Protein 4QP0 (pdb70)

Nearest PDB structures (foldseek):
  4qp0-assembly1_A  TM=1.003E+00  e=2.681E-80  Rhizomucor miehei
  8gf3-assembly1_A  TM=9.382E-01  e=2.856E-40  Bacillus licheniformis
  6tn6-assembly1_A  TM=9.020E-01  e=2.368E-36  Thermotoga petrophila RKU-1
  3pzq-assembly1_A  TM=8.990E-01  e=1.074E-34  Thermotoga petrophila RKU-1
  1qnq-assembly1_A  TM=8.994E-01  e=2.665E-34  Trichoderma reesei

Sequence (357 aa):
SFVQTSGPQFTLDGKPFYFEGTNAYYLMTSDQSNVKQVFSDMKSLGLPVVRTWLFNLGSDSVWFQQWDSSSNKMVINDNSDTGLGRIDYIIQQAASQDIKLIFTLNNNWEDYGGMDYYVKNFGGTYHDDFYTNTEMIDSFKEYISHVLNRENSLTGVKYKDDPTIFGWEIANEPRCVGSGDFPASSNCSTTVTTAWIKEISEYIKSIDSNHLVAVGDEGFFNRKGESDYEYNGGSGMDFDAILALSSIDFGTFHLYPEAWSKGTDSSWSVQWIKDHAAAQADADKPVIMEEYGLSTDALRVAQYPVWQGTVEDEDLAADAFWQIAVPCSTMDGFGICASDNDIATTVTNHADAMAKK

Secondary structure (DSSP, 8-state):
---EEETTEEEETTEE--EEEEE-GGGGGS-HHHHHHHHHHHHHHT--EEEEE---BSSSSS-SEEEETTTTEEEE---TTTSTHHHHHHHHHHHHTT-EEEEE--BSSSTTSHHHH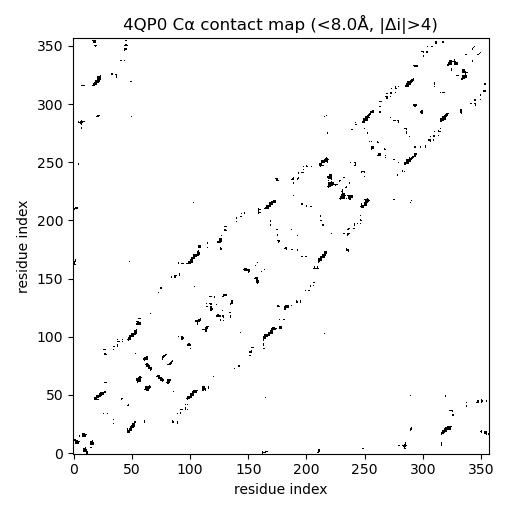HHHHHT--SGGGGGT-HHHHHHHHHHHHHHHH-B-TTT--BGGG-TTEEEEES-BS--SS-SSSS---TT--HHHHHHHHHHHHHHHHHH-SSSEEE-------B-TT-SSTTTBTTTS--HHHHHT-TT--SEEEEE-TTTTT--SSSSHHHHHHHHHHHHHHHTTS-EEEEEE--SSHHHHHHHHHHHHHHHHHTT-SEEEES-B-SSS--TTTT-B-TT-TTHIIIIIHHHHHHHH-

Organism: Rhizomucor miehei (NCBI:txid4839)

CATH classification: 3.20.20.80

Structure (mmCIF, N/CA/C/O backbone):
data_4QP0
#
_entry.id   4QP0
#
_cell.length_a   86.380
_cell.length_b   89.719
_cell.length_c   111.293
_cell.angle_alpha   90.00
_cell.angle_beta   90.00
_cell.angle_gamma   90.00
#
_symmetry.space_group_name_H-M   'I 2 2 2'
#
loop_
_entity.id
_entity.type
_entity.pdbx_description
1 polymer Endo-beta-mannanase
2 non-polymer 'SULFATE ION'
3 water water
#
loop_
_atom_site.group_PDB
_atom_site.id
_atom_site.type_symbol
_atom_site.label_atom_id
_atom_site.label_alt_id
_atom_site.label_comp_id
_atom_site.label_asym_id
_atom_site.label_entity_id
_atom_site.label_seq_id
_atom_site.pdbx_PDB_ins_code
_atom_site.Cartn_x
_atom_site.Cartn_y
_atom_site.Cartn_z
_atom_site.occupancy
_atom_site.B_iso_or_equiv
_atom_site.auth_seq_id
_atom_site.auth_comp_id
_atom_site.auth_asym_id
_atom_site.auth_atom_id
_atom_site.pdbx_PDB_model_num
ATOM 1 N N . SER A 1 3 ? 31.178 31.058 38.965 1.00 51.03 3 SER A N 1
ATOM 2 C CA . SER A 1 3 ? 31.998 30.936 37.723 1.00 50.63 3 SER A CA 1
ATOM 3 C C . SER A 1 3 ? 31.517 29.737 36.895 1.00 48.09 3 SER A C 1
ATOM 4 O O . SER A 1 3 ? 30.556 29.066 37.281 1.00 46.42 3 SER A O 1
ATOM 7 N N . PHE A 1 4 ? 32.166 29.493 35.755 1.00 45.70 4 PHE A N 1
ATOM 8 C CA . PHE A 1 4 ? 31.924 28.290 34.949 1.00 43.88 4 PHE A CA 1
ATOM 9 C C . PHE A 1 4 ? 32.771 27.141 35.486 1.00 41.72 4 PHE A C 1
ATOM 10 O O . PHE A 1 4 ? 33.954 27.332 35.781 1.00 40.92 4 PHE A O 1
ATOM 18 N N . VAL A 1 5 ? 32.172 25.954 35.597 1.00 38.67 5 VAL A N 1
ATOM 19 C CA . VAL A 1 5 ? 32.912 24.727 35.923 1.00 35.86 5 VAL A CA 1
ATOM 20 C C . VAL A 1 5 ? 34.021 24.476 34.907 1.00 35.60 5 VAL A C 1
ATOM 21 O O . VAL A 1 5 ? 33.803 24.554 33.700 1.00 34.96 5 VAL A O 1
ATOM 25 N N . GLN A 1 6 ? 35.213 24.184 35.407 1.00 35.88 6 GLN A N 1
ATOM 26 C CA . GLN A 1 6 ? 36.365 23.955 34.549 1.00 36.46 6 GLN A CA 1
ATOM 27 C C . GLN A 1 6 ? 37.078 22.654 34.901 1.00 35.26 6 GLN A C 1
ATOM 28 O O . GLN A 1 6 ? 36.644 21.916 35.777 1.00 36.28 6 GLN A O 1
ATOM 34 N N . THR A 1 7 ? 38.162 22.366 34.193 1.00 35.26 7 THR A N 1
ATOM 35 C CA . THR A 1 7 ? 38.975 21.198 34.480 1.00 35.42 7 THR A CA 1
ATOM 36 C C . THR A 1 7 ? 40.429 21.610 34.605 1.00 36.18 7 THR A C 1
ATOM 37 O O . THR A 1 7 ? 40.932 22.421 33.818 1.00 34.71 7 THR A O 1
ATOM 41 N N . SER A 1 8 ? 41.089 21.051 35.612 1.00 37.46 8 SER A N 1
ATOM 42 C CA . SER A 1 8 ? 42.526 21.200 35.788 1.00 38.38 8 SER A CA 1
ATOM 43 C C . SER A 1 8 ? 43.086 19.806 36.023 1.00 38.13 8 SER A C 1
ATOM 44 O O . SER A 1 8 ? 42.989 19.261 37.127 1.00 38.80 8 SER A O 1
ATOM 47 N N . GLY A 1 9 ? 43.643 19.221 34.968 1.00 39.53 9 GLY A N 1
ATOM 48 C CA . GLY A 1 9 ? 44.106 17.837 35.006 1.00 39.97 9 GLY A CA 1
ATOM 49 C C . GLY A 1 9 ? 42.989 16.875 35.380 1.00 38.47 9 GLY A C 1
ATOM 50 O O . GLY A 1 9 ? 41.922 16.917 34.783 1.00 37.72 9 GLY A O 1
ATOM 51 N N . PRO A 1 10 ? 43.221 16.023 36.396 1.00 38.53 10 PRO A N 1
ATOM 52 C CA . PRO A 1 10 ? 42.235 15.025 36.826 1.00 38.36 10 PRO A CA 1
ATOM 53 C C . PRO A 1 10 ? 41.037 15.585 37.612 1.00 36.90 10 PRO A C 1
ATOM 54 O O . PRO A 1 10 ? 40.083 14.850 37.859 1.00 34.57 10 PRO A O 1
ATOM 58 N N . GLN A 1 11 ? 41.078 16.861 37.992 1.00 36.40 11 GLN A N 1
ATOM 59 C CA . GLN A 1 11 ? 40.019 17.434 38.830 1.00 36.63 11 GLN A CA 1
ATOM 60 C C . GLN A 1 11 ? 39.090 18.385 38.081 1.00 36.38 11 GLN A C 1
ATOM 61 O O . GLN A 1 11 ? 39.489 19.038 37.110 1.00 37.00 11 GLN A O 1
ATOM 67 N N . PHE A 1 12 ? 37.847 18.451 38.549 1.00 34.66 12 PHE A N 1
ATOM 68 C CA . PHE A 1 12 ? 36.962 19.542 38.195 1.00 34.15 12 PHE A CA 1
ATOM 69 C C . PHE A 1 12 ? 37.367 20.726 39.046 1.00 35.96 12 PHE A C 1
ATOM 70 O O . PHE A 1 12 ? 37.877 20.552 40.152 1.00 34.29 12 PHE A O 1
ATOM 78 N N . THR A 1 13 ? 37.136 21.930 38.534 1.00 38.21 13 THR A N 1
ATOM 79 C CA . THR A 1 13 ? 37.505 23.128 39.267 1.00 39.60 13 THR A CA 1
ATOM 80 C C . THR A 1 13 ? 36.428 24.205 39.159 1.00 42.23 13 THR A C 1
ATOM 81 O O . THR A 1 13 ? 35.896 24.472 38.077 1.00 42.91 13 THR A O 1
ATOM 85 N N . LEU A 1 14 ? 36.082 24.779 40.306 1.00 44.60 14 LEU A N 1
ATOM 86 C CA . LEU A 1 14 ? 35.128 25.877 40.374 1.00 48.03 14 LEU A CA 1
ATOM 87 C C . LEU A 1 14 ? 35.777 27.054 41.086 1.00 51.34 14 LEU A C 1
ATOM 88 O O . LEU A 1 14 ? 36.086 26.977 42.283 1.00 53.35 14 LEU A O 1
ATOM 93 N N . ASP A 1 15 ? 35.970 28.139 40.336 1.00 55.12 15 ASP A N 1
ATOM 94 C CA . ASP A 1 15 ? 36.783 29.280 40.761 1.00 56.33 15 ASP A CA 1
ATOM 95 C C . ASP A 1 15 ? 38.242 28.835 40.828 1.00 56.08 15 ASP A C 1
ATOM 96 O O . ASP A 1 15 ? 38.776 28.316 39.843 1.00 55.32 15 ASP A O 1
ATOM 101 N N . GLY A 1 16 ? 38.880 29.020 41.980 1.00 55.04 16 GLY A N 1
ATOM 102 C CA . GLY A 1 16 ? 40.284 28.650 42.137 1.00 53.85 16 GLY A CA 1
ATOM 103 C C . GLY A 1 16 ? 40.474 27.228 42.622 1.00 51.15 16 GLY A C 1
ATOM 104 O O . GLY A 1 16 ? 41.550 26.644 42.461 1.00 49.29 16 GLY A O 1
ATOM 105 N N . LYS A 1 17 ? 39.415 26.667 43.197 1.00 50.44 17 LYS A N 1
ATOM 106 C CA . LYS A 1 17 ? 39.519 25.430 43.971 1.00 50.47 17 LYS A CA 1
ATOM 107 C C . LYS A 1 17 ? 39.105 24.169 43.198 1.00 48.30 17 LYS A C 1
ATOM 108 O O . LYS A 1 17 ? 38.281 24.240 42.280 1.00 42.15 17 LYS A O 1
ATOM 114 N N . PRO A 1 18 ? 39.691 23.011 43.566 1.00 47.69 18 PRO A N 1
ATOM 115 C CA . PRO A 1 18 ? 39.224 21.727 43.036 1.00 46.06 18 PRO A CA 1
ATOM 116 C C . PRO A 1 18 ? 37.812 21.401 43.534 1.00 44.19 18 PRO A C 1
ATOM 117 O O . PRO A 1 18 ? 37.442 21.776 44.652 1.00 44.08 18 PRO A O 1
ATOM 121 N N . PHE A 1 19 ? 37.041 20.711 42.699 1.00 40.54 19 PHE A N 1
ATOM 122 C CA . PHE A 1 19 ? 35.623 20.479 42.947 1.00 38.58 19 PHE A CA 1
ATOM 123 C C . PHE A 1 19 ? 35.292 18.979 42.897 1.00 37.68 19 PHE A C 1
ATOM 124 O O . PHE A 1 19 ? 35.105 18.400 41.822 1.00 38.61 19 PHE A O 1
ATOM 132 N N . TYR A 1 20 ? 35.258 18.357 44.076 1.00 36.55 20 TYR A N 1
ATOM 133 C CA . TYR A 1 20 ? 34.797 16.974 44.236 1.00 34.63 20 TYR A CA 1
ATOM 134 C C . TYR A 1 20 ? 33.360 17.024 44.731 1.00 33.65 20 TYR A C 1
ATOM 135 O O . TYR A 1 20 ? 33.045 17.799 45.631 1.00 32.62 20 TYR A O 1
ATOM 144 N N . PHE A 1 21 ? 32.490 16.203 44.143 1.00 31.59 21 PHE A N 1
ATOM 145 C CA . PHE A 1 21 ? 31.099 16.181 44.554 1.00 30.21 21 PHE A CA 1
ATOM 146 C C . PHE A 1 21 ? 30.434 14.822 44.401 1.00 30.81 21 PHE A C 1
ATOM 147 O O . PHE A 1 21 ? 30.870 13.991 43.605 1.00 30.99 21 PHE A O 1
ATOM 155 N N . GLU A 1 22 ? 29.391 14.598 45.194 1.00 30.52 22 GLU A N 1
ATOM 156 C CA . GLU A 1 22 ? 28.381 13.611 44.855 1.00 31.35 22 GLU A CA 1
ATOM 157 C C . GLU A 1 22 ? 27.211 14.389 44.266 1.00 31.99 22 GLU A C 1
ATOM 158 O O . GLU A 1 22 ? 26.736 15.347 44.868 1.00 32.59 22 GLU A O 1
ATOM 164 N N . GLY A 1 23 ? 26.774 14.004 43.074 1.00 31.23 23 GLY A N 1
ATOM 165 C CA . GLY A 1 23 ? 25.614 14.623 42.457 1.00 30.03 23 GLY A CA 1
ATOM 166 C C . GLY A 1 23 ? 24.478 13.629 42.423 1.00 29.33 23 GLY A C 1
ATOM 167 O O . GLY A 1 23 ? 24.564 12.582 43.049 1.00 28.71 23 GLY A O 1
ATOM 168 N N . THR A 1 24 ? 23.415 13.948 41.690 1.00 28.49 24 THR A N 1
ATOM 169 C CA . THR A 1 24 ? 22.309 13.010 41.525 1.00 27.95 24 THR A CA 1
ATOM 170 C C . THR A 1 24 ? 21.680 13.103 40.134 1.00 27.87 24 THR A C 1
ATOM 171 O O . THR A 1 24 ? 22.045 13.967 39.343 1.00 26.88 24 THR A O 1
ATOM 175 N N . ASN A 1 25 ? 20.766 12.179 39.839 1.00 28.25 25 ASN A N 1
ATOM 176 C CA . ASN A 1 25 ? 19.978 12.219 38.613 1.00 28.80 25 ASN A CA 1
ATOM 177 C C . ASN A 1 25 ? 18.520 12.527 38.910 1.00 29.33 25 ASN A C 1
ATOM 178 O O . ASN A 1 25 ? 17.999 12.159 39.975 1.00 29.56 25 ASN A O 1
ATOM 183 N N . ALA A 1 26 ? 17.887 13.227 37.968 1.00 28.56 26 ALA A N 1
ATOM 184 C CA . ALA A 1 26 ? 16.450 13.488 37.964 1.00 29.34 26 ALA A CA 1
ATOM 185 C C . ALA A 1 26 ? 16.038 13.806 36.532 1.00 30.27 26 ALA A C 1
ATOM 186 O O . ALA A 1 26 ? 15.667 14.941 36.212 1.00 30.67 26 ALA A O 1
ATOM 188 N N . TYR A 1 27 ? 16.117 12.789 35.676 1.00 30.48 27 TYR A N 1
ATOM 189 C CA . TYR A 1 27 ? 15.757 12.897 34.265 1.00 32.96 27 TYR A CA 1
ATOM 190 C C . TYR A 1 27 ? 14.384 13.546 34.067 1.00 34.01 27 TYR A C 1
ATOM 191 O O . TYR A 1 27 ? 14.131 14.197 33.043 1.00 33.23 27 TYR A O 1
ATOM 200 N N . TYR A 1 28 ? 13.518 13.365 35.066 1.00 33.85 28 TYR A N 1
ATOM 201 C CA . TYR A 1 28 ? 12.099 13.713 34.996 1.00 34.78 28 TYR A CA 1
ATOM 202 C C . TYR A 1 28 ? 11.806 15.176 35.326 1.00 36.11 28 TYR A C 1
ATOM 203 O O . TYR A 1 28 ? 10.635 15.558 35.477 1.00 38.21 28 TYR A O 1
ATOM 212 N N . LEU A 1 29 ? 12.850 15.996 35.454 1.00 35.54 29 LEU A N 1
ATOM 213 C CA . LEU A 1 29 ? 12.649 17.413 35.754 1.00 35.32 29 LEU A CA 1
ATOM 214 C C . LEU A 1 29 ? 11.835 18.111 34.663 1.00 37.47 29 LEU A C 1
ATOM 215 O O . LEU A 1 29 ? 10.962 18.933 34.959 1.00 37.45 29 LEU A O 1
ATOM 220 N N . MET A 1 30 ? 12.112 17.745 33.410 1.00 38.06 30 MET A N 1
ATOM 221 C CA . MET A 1 30 ? 11.409 18.284 32.248 1.00 39.17 30 MET A CA 1
ATOM 222 C C . MET A 1 30 ? 9.881 18.063 32.224 1.00 40.11 30 MET A C 1
ATOM 223 O O . MET A 1 30 ? 9.178 18.706 31.451 1.00 39.16 30 MET A O 1
ATOM 228 N N . THR A 1 31 ? 9.368 17.159 33.058 1.00 41.83 31 THR A N 1
ATOM 229 C CA . THR A 1 31 ? 7.927 16.873 33.074 1.00 41.00 31 THR A CA 1
ATOM 230 C C . THR A 1 31 ? 7.274 17.214 34.401 1.00 40.35 31 THR A C 1
ATOM 231 O O . THR A 1 31 ? 6.058 17.095 34.548 1.00 41.99 31 THR A O 1
ATOM 235 N N . SER A 1 32 ? 8.086 17.633 35.363 1.00 40.53 32 SER A N 1
ATOM 236 C CA . SER A 1 32 ? 7.609 17.893 36.710 1.00 40.14 32 SER A CA 1
ATOM 237 C C . SER A 1 32 ? 6.895 19.230 36.809 1.00 40.59 32 SER A C 1
ATOM 238 O O . SER A 1 32 ? 7.270 20.193 36.135 1.00 39.34 32 SER A O 1
ATOM 241 N N . ASP A 1 33 ? 5.873 19.292 37.663 1.00 40.86 33 ASP A N 1
ATOM 242 C CA . ASP A 1 33 ? 5.244 20.568 37.979 1.00 40.05 33 ASP A CA 1
ATOM 243 C C . ASP A 1 33 ? 6.211 21.410 38.800 1.00 39.21 33 ASP A C 1
ATOM 244 O O . ASP A 1 33 ? 7.193 20.893 39.330 1.00 37.68 33 ASP A O 1
ATOM 249 N N . GLN A 1 34 ? 5.928 22.705 38.890 1.00 39.27 34 GLN A N 1
ATOM 250 C CA . GLN A 1 34 ? 6.877 23.668 39.423 1.00 37.56 34 GLN A CA 1
ATOM 251 C C . GLN A 1 34 ? 7.202 23.445 40.898 1.00 38.12 34 GLN A C 1
ATOM 252 O O . GLN A 1 34 ? 8.358 23.557 41.303 1.00 37.28 34 GLN A O 1
ATOM 258 N N . SER A 1 35 ? 6.192 23.084 41.682 1.00 40.33 35 SER A N 1
ATOM 259 C CA . SER A 1 35 ? 6.387 22.768 43.098 1.00 41.69 35 SER A CA 1
ATOM 260 C C . SER A 1 35 ? 7.418 21.644 43.268 1.00 42.04 35 SER A C 1
ATOM 261 O O . SER A 1 35 ? 8.260 21.687 44.175 1.00 41.29 35 SER A O 1
ATOM 264 N N . ASN A 1 36 ? 7.356 20.660 42.371 1.00 40.81 36 ASN A N 1
ATOM 265 C CA . ASN A 1 36 ? 8.254 19.509 42.416 1.00 41.26 36 ASN A CA 1
ATOM 266 C C . ASN A 1 36 ? 9.653 19.784 41.876 1.00 41.55 36 ASN A C 1
ATOM 267 O O . ASN A 1 36 ? 10.623 19.174 42.331 1.00 44.27 36 ASN A O 1
ATOM 272 N N . VAL A 1 37 ? 9.756 20.706 40.922 1.00 41.01 37 VAL A N 1
ATOM 273 C CA . VAL A 1 37 ? 11.054 21.157 40.421 1.00 40.13 37 VAL A CA 1
ATOM 274 C C . VAL A 1 37 ? 11.795 21.859 41.548 1.00 40.08 37 VAL A C 1
ATOM 275 O O . VAL A 1 37 ? 12.984 21.623 41.748 1.00 40.62 37 VAL A O 1
ATOM 279 N N . LYS A 1 38 ? 11.073 22.701 42.284 1.00 40.96 38 LYS A N 1
ATOM 280 C CA . LYS A 1 38 ? 11.601 23.386 43.467 1.00 43.30 38 LYS A CA 1
ATOM 281 C C . LYS A 1 38 ? 11.993 22.406 44.569 1.00 43.97 38 LYS A C 1
ATOM 282 O O . LYS A 1 38 ? 13.021 22.579 45.226 1.00 45.26 38 LYS A O 1
ATOM 288 N N . GLN A 1 39 ? 11.163 21.382 44.757 1.00 45.32 39 GLN A N 1
ATOM 289 C CA . GLN A 1 39 ? 11.384 20.348 45.769 1.00 43.80 39 GLN A CA 1
ATOM 290 C C . GLN A 1 39 ? 12.700 19.603 45.539 1.00 42.34 39 GLN A C 1
ATOM 291 O O . GLN A 1 39 ? 13.484 19.424 46.473 1.00 41.24 39 GLN A O 1
ATOM 297 N N . VAL A 1 40 ? 12.937 19.185 44.293 1.00 40.22 40 VAL A N 1
ATOM 298 C CA . VAL A 1 40 ? 14.180 18.519 43.913 1.00 38.94 40 VAL A CA 1
ATOM 299 C C . VAL A 1 40 ? 15.379 19.312 44.431 1.00 38.36 40 VAL A C 1
ATOM 300 O O . VAL A 1 40 ? 16.232 18.766 45.138 1.00 38.06 40 VAL A O 1
ATOM 304 N N . PHE A 1 41 ? 15.412 20.607 44.121 1.00 37.31 41 PHE A N 1
ATOM 305 C CA . PHE A 1 41 ? 16.557 21.445 44.467 1.00 34.95 41 PHE A CA 1
ATOM 306 C C . PHE A 1 41 ? 16.738 21.701 45.960 1.00 34.78 41 PHE A C 1
ATOM 307 O O . PHE A 1 41 ? 17.869 21.778 46.425 1.00 35.31 41 PHE A O 1
ATOM 315 N N . SER A 1 42 ? 15.651 21.829 46.714 1.00 35.57 42 SER A N 1
ATOM 316 C CA . SER A 1 42 ? 15.788 22.033 48.166 1.00 36.36 42 SER A CA 1
ATOM 317 C C . SER A 1 42 ? 16.164 20.739 48.898 1.00 36.65 42 SER A C 1
ATOM 318 O O . SER A 1 42 ? 16.901 20.775 49.885 1.00 37.85 42 SER A O 1
ATOM 321 N N . ASP A 1 43 ? 15.676 19.599 48.400 1.00 36.43 43 ASP A N 1
ATOM 322 C CA . ASP A 1 43 ? 16.087 18.290 48.917 1.00 36.75 43 ASP A CA 1
ATOM 323 C C . ASP A 1 43 ? 17.577 18.070 48.657 1.00 37.74 43 ASP A C 1
ATOM 324 O O . ASP A 1 43 ? 18.327 17.694 49.564 1.00 39.84 43 ASP A O 1
ATOM 329 N N . MET A 1 44 ? 17.994 18.322 47.416 1.00 36.08 44 MET A N 1
ATOM 330 C CA . MET A 1 44 ? 19.395 18.250 47.020 1.00 35.18 44 MET A CA 1
ATOM 331 C C . MET A 1 44 ? 20.260 19.101 47.925 1.00 34.66 44 MET A C 1
ATOM 332 O O . MET A 1 44 ? 21.270 18.627 48.436 1.00 35.80 44 MET A O 1
ATOM 337 N N . LYS A 1 45 ? 19.855 20.354 48.117 1.00 35.65 45 LYS A N 1
ATOM 338 C CA . LYS A 1 45 ? 20.591 21.293 48.963 1.00 37.12 45 LYS A CA 1
ATOM 339 C C . LYS A 1 45 ? 20.849 20.738 50.362 1.00 37.32 45 LYS A C 1
ATOM 340 O O . LYS A 1 45 ? 22.000 20.664 50.794 1.00 40.87 45 LYS A O 1
ATOM 346 N N . SER A 1 46 ? 19.791 20.327 51.057 1.00 37.15 46 SER A N 1
ATOM 347 C CA . SER A 1 46 ? 19.926 19.884 52.455 1.00 36.77 46 SER A CA 1
ATOM 348 C C . SER A 1 46 ? 20.637 18.540 52.556 1.00 37.06 46 SER A C 1
ATOM 349 O O . SER A 1 46 ? 21.169 18.199 53.615 1.00 37.15 46 SER A O 1
ATOM 352 N N . LEU A 1 47 ? 20.645 17.793 51.447 1.00 36.49 47 LEU A N 1
ATOM 353 C CA . LEU A 1 47 ? 21.382 16.533 51.342 1.00 35.36 47 LEU A CA 1
ATOM 354 C C . LEU A 1 47 ? 22.842 16.743 50.958 1.00 35.66 47 LEU A C 1
ATOM 355 O O . LEU A 1 47 ? 23.630 15.791 50.965 1.00 36.74 47 LEU A O 1
ATOM 360 N N . GLY A 1 48 ? 23.196 17.988 50.637 1.00 34.57 48 GLY A N 1
ATOM 361 C CA . GLY A 1 48 ? 24.579 18.359 50.329 1.00 33.34 48 GLY A CA 1
ATOM 362 C C . GLY A 1 48 ? 25.017 18.011 48.919 1.00 31.03 48 GLY A C 1
ATOM 363 O O . GLY A 1 48 ? 26.191 17.747 48.669 1.00 31.53 48 GLY A O 1
ATOM 364 N N . LEU A 1 49 ? 24.071 18.006 47.992 1.00 30.37 49 LEU A N 1
ATOM 365 C CA . LEU A 1 49 ? 24.375 17.699 46.593 1.00 29.05 49 LEU A CA 1
ATOM 366 C C . LEU A 1 49 ? 24.397 19.001 45.806 1.00 28.61 49 LEU A C 1
ATOM 367 O O . LEU A 1 49 ? 23.395 19.716 45.788 1.00 30.09 49 LEU A O 1
ATOM 372 N N . PRO A 1 50 ? 25.539 19.327 45.171 1.00 27.43 50 PRO A N 1
ATOM 373 C CA . PRO A 1 50 ? 25.642 20.581 44.422 1.00 27.00 50 PRO A CA 1
ATOM 374 C C . PRO A 1 50 ? 25.381 20.467 42.911 1.00 26.87 50 PRO A C 1
ATOM 375 O O . PRO A 1 50 ? 25.316 21.494 42.228 1.00 26.43 50 PRO A O 1
ATOM 379 N N . VAL A 1 51 ? 25.241 19.247 42.397 1.00 26.62 51 VAL A N 1
ATOM 380 C CA . VAL A 1 51 ? 25.050 19.044 40.953 1.00 27.36 51 VAL A CA 1
ATOM 381 C C . VAL A 1 51 ? 23.951 18.028 40.672 1.00 27.91 51 VAL A C 1
ATOM 382 O O . VAL A 1 51 ? 23.841 17.015 41.369 1.00 27.23 51 VAL A O 1
ATOM 386 N N . VAL A 1 52 ? 23.154 18.286 39.634 1.00 27.63 52 VAL A N 1
ATOM 387 C CA . VAL A 1 52 ? 22.192 17.298 39.156 1.00 27.01 52 VAL A CA 1
ATOM 388 C C . VAL A 1 52 ? 22.272 17.085 37.620 1.00 28.31 52 VAL A C 1
ATOM 389 O O . VAL A 1 52 ? 22.401 18.037 36.838 1.00 26.37 52 VAL A O 1
ATOM 393 N N . ARG A 1 53 ? 22.234 15.817 37.219 1.00 28.25 53 ARG A N 1
ATOM 394 C CA . ARG A 1 53 ? 22.214 15.428 35.827 1.00 29.15 53 ARG A CA 1
ATOM 395 C C . ARG A 1 53 ? 20.771 15.151 35.442 1.00 30.34 53 ARG A C 1
ATOM 396 O O . ARG A 1 53 ? 20.032 14.535 36.209 1.00 30.58 53 ARG A O 1
ATOM 404 N N . THR A 1 54 ? 20.369 15.618 34.264 1.00 29.82 54 THR A N 1
ATOM 405 C CA . THR A 1 54 ? 18.974 15.512 33.830 1.00 30.05 54 THR A CA 1
ATOM 406 C C . THR A 1 54 ? 18.817 15.637 32.312 1.00 29.20 54 THR A C 1
ATOM 407 O O . THR A 1 54 ? 19.723 16.094 31.621 1.00 28.99 54 THR A O 1
ATOM 411 N N . TRP A 1 55 ? 17.646 15.234 31.826 1.00 29.19 55 TRP A N 1
ATOM 412 C CA . TRP A 1 55 ? 17.299 15.177 30.403 1.00 28.40 55 TRP A CA 1
ATOM 413 C C . TRP A 1 55 ? 17.018 16.532 29.807 1.00 29.07 55 TRP A C 1
ATOM 414 O O . TRP A 1 55 ? 16.234 17.303 30.373 1.00 29.76 55 TRP A O 1
ATOM 425 N N . LEU A 1 56 ? 17.641 16.828 28.661 1.00 28.29 56 LEU A N 1
ATOM 426 C CA . LEU A 1 56 ? 17.297 18.014 27.855 1.00 28.09 56 LEU A CA 1
ATOM 427 C C . LEU A 1 56 ? 16.991 17.601 26.414 1.00 29.20 56 LEU A C 1
ATOM 428 O O . LEU A 1 56 ? 17.431 18.237 25.452 1.00 29.40 56 LEU A O 1
ATOM 433 N N . PHE A 1 57 ? 16.244 16.512 26.296 1.00 29.61 57 PHE A N 1
ATOM 434 C CA . PHE A 1 57 ? 15.734 15.997 25.037 1.00 30.72 57 PHE A CA 1
ATOM 435 C C . PHE A 1 57 ? 14.341 15.468 25.354 1.00 31.69 57 PHE A C 1
ATOM 436 O O . PHE A 1 57 ? 14.075 15.064 26.495 1.00 33.30 57 PHE A O 1
ATOM 444 N N . ASN A 1 58 ? 13.448 15.499 24.371 1.00 31.20 58 ASN A N 1
ATOM 445 C CA . ASN A 1 58 ? 12.091 14.984 24.554 1.00 32.05 58 ASN A CA 1
ATOM 446 C C . ASN A 1 58 ? 11.368 15.011 23.219 1.00 31.74 58 ASN A C 1
ATOM 447 O O . ASN A 1 58 ? 10.734 16.000 22.866 1.00 31.57 58 ASN A O 1
ATOM 452 N N . LEU A 1 59 ? 11.478 13.912 22.484 1.00 33.22 59 LEU A N 1
ATOM 453 C CA . LEU A 1 59 ? 10.958 13.827 21.123 1.00 32.99 59 LEU A CA 1
ATOM 454 C C . LEU A 1 59 ? 9.663 13.014 21.078 1.00 33.92 59 LEU A C 1
ATOM 455 O O . LEU A 1 59 ? 9.641 11.839 21.469 1.00 35.07 59 LEU A O 1
ATOM 460 N N . GLY A 1 60 ? 8.588 13.644 20.602 1.00 34.49 60 GLY A N 1
ATOM 461 C CA . GLY A 1 60 ? 7.267 13.006 20.579 1.00 35.28 60 GLY A CA 1
ATOM 462 C C . GLY A 1 60 ? 6.104 13.982 20.505 1.00 36.92 60 GLY A C 1
ATOM 463 O O . GLY A 1 60 ? 6.242 15.093 19.971 1.00 36.46 60 GLY A O 1
ATOM 464 N N . SER A 1 61 ? 4.952 13.555 21.027 1.00 35.68 61 SER A N 1
ATOM 465 C CA . SER A 1 61 ? 3.735 14.363 21.001 1.00 35.60 61 SER A CA 1
ATOM 466 C C . SER A 1 61 ? 2.903 14.190 22.269 1.00 36.93 61 SER A C 1
ATOM 467 O O . SER A 1 61 ? 1.672 14.212 22.215 1.00 36.77 61 SER A O 1
ATOM 470 N N . ASP A 1 62 ? 3.577 14.014 23.405 1.00 38.30 62 ASP A N 1
ATOM 471 C CA . ASP A 1 62 ? 2.902 14.007 24.701 1.00 38.99 62 ASP A CA 1
ATOM 472 C C . ASP A 1 62 ? 2.747 15.445 25.189 1.00 38.55 62 ASP A C 1
ATOM 473 O O . ASP A 1 62 ? 3.107 16.389 24.475 1.00 37.03 62 ASP A O 1
ATOM 478 N N . SER A 1 63 ? 2.221 15.598 26.407 1.00 38.56 63 SER A N 1
ATOM 479 C CA . SER A 1 63 ? 1.969 16.903 27.023 1.00 37.67 63 SER A CA 1
ATOM 480 C C . SER A 1 63 ? 3.190 17.825 26.985 1.00 36.03 63 SER A C 1
ATOM 481 O O . SER A 1 63 ? 3.056 19.023 26.743 1.00 34.87 63 SER A O 1
ATOM 484 N N . VAL A 1 64 ? 4.369 17.253 27.234 1.00 34.55 64 VAL A N 1
ATOM 485 C CA . VAL A 1 64 ? 5.640 17.972 27.125 1.00 33.75 64 VAL A CA 1
ATOM 486 C C . VAL A 1 64 ? 6.419 17.388 25.956 1.00 33.28 64 VAL A C 1
ATOM 487 O O . VAL A 1 64 ? 6.601 16.176 25.871 1.00 35.02 64 VAL A O 1
ATOM 491 N N . TRP A 1 65 ? 6.849 18.243 25.036 1.00 32.07 65 TRP A N 1
ATOM 492 C CA . TRP A 1 65 ? 7.754 17.814 23.971 1.00 32.08 65 TRP A CA 1
ATOM 493 C C . TRP A 1 65 ? 8.700 18.916 23.616 1.00 32.65 65 TRP A C 1
ATOM 494 O O . TRP A 1 65 ? 8.334 20.091 23.680 1.00 33.62 65 TRP A O 1
ATOM 505 N N . PHE A 1 66 ? 9.935 18.553 23.270 1.00 32.34 66 PHE A N 1
ATOM 506 C CA . PHE A 1 66 ? 10.919 19.534 22.795 1.00 33.25 66 PHE A CA 1
ATOM 507 C C . PHE A 1 66 ? 11.155 19.429 21.291 1.00 33.16 66 PHE A C 1
ATOM 508 O O . PHE A 1 66 ? 11.421 20.435 20.640 1.00 34.19 66 PHE A O 1
ATOM 516 N N . GLN A 1 67 ? 11.082 18.208 20.761 1.00 34.41 67 GLN A N 1
ATOM 517 C CA . GLN A 1 67 ? 11.169 17.964 19.317 1.00 37.52 67 GLN A CA 1
ATOM 518 C C . GLN A 1 67 ? 10.051 17.042 18.863 1.00 39.30 67 GLN A C 1
ATOM 519 O O . GLN A 1 67 ? 9.478 16.301 19.664 1.00 40.55 67 GLN A O 1
ATOM 525 N N . GLN A 1 68 ? 9.773 17.076 17.565 1.00 41.66 68 GLN A N 1
ATOM 526 C CA . GLN A 1 68 ? 8.647 16.360 16.983 1.00 43.93 68 GLN A CA 1
ATOM 527 C C . GLN A 1 68 ? 8.707 16.469 15.463 1.00 45.48 68 GLN A C 1
ATOM 528 O O . GLN A 1 68 ? 9.144 17.483 14.916 1.00 43.84 68 GLN A O 1
ATOM 534 N N . TRP A 1 69 ? 8.288 15.403 14.790 1.00 48.91 69 TRP A N 1
ATOM 535 C CA . TRP A 1 69 ? 8.259 15.380 13.343 1.00 49.75 69 TRP A CA 1
ATOM 536 C C . TRP A 1 69 ? 6.988 15.981 12.831 1.00 52.11 69 TRP A C 1
ATOM 537 O O . TRP A 1 69 ? 5.899 15.678 13.323 1.00 49.72 69 TRP A O 1
ATOM 548 N N . ASP A 1 70 ? 7.120 16.846 11.832 1.00 57.46 70 ASP A N 1
ATOM 549 C CA . ASP A 1 70 ? 5.963 17.441 11.174 1.00 62.67 70 ASP A CA 1
ATOM 550 C C . ASP A 1 70 ? 5.735 16.760 9.825 1.00 64.49 70 ASP A C 1
ATOM 551 O O . ASP A 1 70 ? 6.482 16.986 8.865 1.00 61.58 70 ASP A O 1
ATOM 556 N N . SER A 1 71 ? 4.707 15.914 9.772 1.00 66.82 71 SER A N 1
ATOM 557 C CA . SER A 1 71 ? 4.385 15.138 8.570 1.00 68.59 71 SER A CA 1
ATOM 558 C C . SER A 1 71 ? 3.906 16.016 7.412 1.00 70.75 71 SER A C 1
ATOM 559 O O . SER A 1 71 ? 4.053 15.644 6.243 1.00 71.92 71 SER A O 1
ATOM 562 N N . SER A 1 72 ? 3.350 17.181 7.747 1.00 72.61 72 SER A N 1
ATOM 563 C CA . SER A 1 72 ? 2.904 18.166 6.757 1.00 75.13 72 SER A CA 1
ATOM 564 C C . SER A 1 72 ? 4.081 18.944 6.159 1.00 75.29 72 SER A C 1
ATOM 565 O O . SER A 1 72 ? 4.139 19.161 4.945 1.00 75.57 72 SER A O 1
ATOM 568 N N . SER A 1 73 ? 5.014 19.339 7.027 1.00 76.91 73 SER A N 1
ATOM 569 C CA . SER A 1 73 ? 6.138 20.215 6.676 1.00 76.84 73 SER A CA 1
ATOM 570 C C . SER A 1 73 ? 7.424 19.478 6.257 1.00 75.94 73 SER A C 1
ATOM 571 O O . SER A 1 73 ? 8.334 20.095 5.691 1.00 74.88 73 SER A O 1
ATOM 574 N N . ASN A 1 74 ? 7.485 18.170 6.535 1.00 73.83 74 ASN A N 1
ATOM 575 C CA . ASN A 1 74 ? 8.678 17.331 6.297 1.00 70.10 74 ASN A CA 1
ATOM 576 C C . ASN A 1 74 ? 9.883 17.728 7.155 1.00 66.18 74 ASN A C 1
ATOM 577 O O . ASN A 1 74 ? 11.031 17.446 6.801 1.00 62.39 74 ASN A O 1
ATOM 582 N N . LYS A 1 75 ? 9.612 18.366 8.290 1.00 63.91 75 LYS A N 1
ATOM 583 C CA . LYS A 1 75 ? 10.663 18.975 9.098 1.00 61.30 75 LYS A CA 1
ATOM 584 C C . LYS A 1 75 ? 10.637 18.502 10.549 1.00 57.49 75 LYS A C 1
ATOM 585 O O . LYS A 1 75 ? 9.581 18.161 11.091 1.00 55.53 75 LYS A O 1
ATOM 591 N N . MET A 1 76 ? 11.816 18.465 11.163 1.00 54.45 76 MET A N 1
ATOM 592 C CA . MET A 1 76 ? 11.917 18.284 12.603 1.00 49.28 76 MET A CA 1
ATOM 593 C C . MET A 1 76 ? 11.740 19.657 13.240 1.00 45.24 76 MET A C 1
ATOM 594 O O . MET A 1 76 ? 12.602 20.528 13.109 1.00 43.26 76 MET A O 1
ATOM 599 N N . VAL A 1 77 ? 10.607 19.844 13.911 1.00 42.93 77 VAL A N 1
ATOM 600 C CA . VAL A 1 77 ? 10.282 21.134 14.525 1.00 42.06 77 VAL A CA 1
ATOM 601 C C . VAL A 1 77 ? 10.556 21.153 16.031 1.00 40.86 77 VAL A C 1
ATOM 602 O O . VAL A 1 77 ? 10.472 20.114 16.700 1.00 39.78 77 VAL A O 1
ATOM 606 N N . ILE A 1 78 ? 10.892 22.339 16.542 1.00 40.75 78 ILE A N 1
ATOM 607 C CA . ILE A 1 78 ? 11.298 22.525 17.940 1.00 39.88 78 ILE A CA 1
ATOM 608 C C . ILE A 1 78 ? 10.257 23.346 18.704 1.00 40.32 78 ILE A C 1
ATOM 609 O O . ILE A 1 78 ? 9.694 24.296 18.164 1.00 40.37 78 ILE A O 1
ATOM 614 N N . ASN A 1 79 ? 10.025 22.983 19.965 1.00 41.04 79 ASN A N 1
ATOM 615 C CA . ASN A 1 79 ? 8.988 23.603 20.793 1.00 40.11 79 ASN A CA 1
ATOM 616 C C . ASN A 1 79 ? 9.503 24.619 21.805 1.00 40.93 79 ASN A C 1
ATOM 617 O O . ASN A 1 79 ? 10.035 24.250 22.856 1.00 41.91 79 ASN A O 1
ATOM 622 N N . ASP A 1 80 ? 9.297 25.897 21.502 1.00 42.46 80 ASP A N 1
ATOM 623 C CA . ASP A 1 80 ? 9.714 26.985 22.386 1.00 41.86 80 ASP A CA 1
ATOM 624 C C . ASP A 1 80 ? 8.640 27.381 23.400 1.00 42.40 80 ASP A C 1
ATOM 625 O O . ASP A 1 80 ? 8.831 28.340 24.152 1.00 43.27 80 ASP A O 1
ATOM 630 N N . ASN A 1 81 ? 7.519 26.659 23.429 1.00 41.03 81 ASN A N 1
ATOM 631 C CA . ASN A 1 81 ? 6.412 27.001 24.331 1.00 40.87 81 ASN A CA 1
ATOM 632 C C . ASN A 1 81 ? 6.824 27.074 25.804 1.00 41.43 81 ASN A C 1
ATOM 633 O O . ASN A 1 81 ? 7.651 26.289 26.272 1.00 40.97 81 ASN A O 1
ATOM 638 N N . SER A 1 82 ? 6.226 28.024 26.515 1.00 40.92 82 SER A N 1
ATOM 639 C CA . SER A 1 82 ? 6.489 28.249 27.927 1.00 40.75 82 SER A CA 1
ATOM 640 C C . SER A 1 82 ? 6.107 27.055 28.803 1.00 40.64 82 SER A C 1
ATOM 641 O O . SER A 1 82 ? 6.815 26.736 29.759 1.00 41.06 82 SER A O 1
ATOM 644 N N . ASP A 1 83 ? 4.997 26.398 28.465 1.00 40.67 83 ASP A N 1
ATOM 645 C CA . ASP A 1 83 ? 4.386 25.384 29.336 1.00 40.54 83 ASP A CA 1
ATOM 646 C C . ASP A 1 83 ? 4.546 23.959 28.834 1.00 37.62 83 ASP A C 1
ATOM 647 O O . ASP A 1 83 ? 4.527 23.009 29.625 1.00 36.18 83 ASP A O 1
ATOM 652 N N . THR A 1 84 ? 4.672 23.804 27.521 1.00 35.79 84 THR A N 1
ATOM 653 C CA . THR A 1 84 ? 4.778 22.472 26.933 1.00 36.15 84 THR A CA 1
ATOM 654 C C . THR A 1 84 ? 6.202 22.181 26.457 1.00 36.13 84 THR A C 1
ATOM 655 O O . THR A 1 84 ? 6.562 21.022 26.246 1.00 36.04 84 THR A O 1
ATOM 659 N N . GLY A 1 85 ? 7.012 23.230 26.317 1.00 36.28 85 GLY A N 1
ATOM 660 C CA . GLY A 1 85 ? 8.363 23.084 25.779 1.00 36.54 85 GLY A CA 1
ATOM 661 C C . GLY A 1 85 ? 9.515 23.603 26.618 1.00 36.92 85 GLY A C 1
ATOM 662 O O . GLY A 1 85 ? 9.519 23.486 27.854 1.00 37.71 85 GLY A O 1
ATOM 663 N N . LEU A 1 86 ? 10.488 24.189 25.918 1.00 37.02 86 LEU A N 1
ATOM 664 C CA . LEU A 1 86 ? 11.784 24.591 26.472 1.00 35.81 86 LEU A CA 1
ATOM 665 C C . LEU A 1 86 ? 11.721 25.614 27.596 1.00 36.06 86 LEU A C 1
ATOM 666 O O . LEU A 1 86 ? 12.682 25.759 28.353 1.00 35.12 86 LEU A O 1
ATOM 671 N N . GLY A 1 87 ? 10.592 26.313 27.703 1.00 35.50 87 GLY A N 1
ATOM 672 C CA . GLY A 1 87 ? 10.344 27.224 28.813 1.00 34.60 87 GLY A CA 1
ATOM 673 C C . GLY A 1 87 ? 10.373 26.487 30.142 1.00 35.78 87 GLY A C 1
ATOM 674 O O . GLY A 1 87 ? 10.703 27.073 31.184 1.00 33.74 87 GLY A O 1
ATOM 675 N N . ARG A 1 88 ? 10.023 25.197 30.100 1.00 35.59 88 ARG A N 1
ATOM 676 C CA . ARG A 1 88 ? 10.175 24.302 31.249 1.00 33.50 88 ARG A CA 1
ATOM 677 C C . ARG A 1 88 ? 11.649 24.162 31.660 1.00 32.39 88 ARG A C 1
ATOM 678 O O . ARG A 1 88 ? 11.967 24.048 32.854 1.00 31.13 88 ARG A O 1
ATOM 686 N N . ILE A 1 89 ? 12.544 24.164 30.673 1.00 31.57 89 ILE A N 1
ATOM 687 C CA . ILE A 1 89 ? 13.978 24.113 30.956 1.00 30.69 89 ILE A CA 1
ATOM 688 C C . ILE A 1 89 ? 14.419 25.436 31.585 1.00 30.90 89 ILE A C 1
ATOM 689 O O . ILE A 1 89 ? 15.138 25.429 32.590 1.00 31.17 89 ILE A O 1
ATOM 694 N N . ASP A 1 90 ? 13.951 26.554 31.013 1.00 29.44 90 ASP A N 1
ATOM 695 C CA . ASP A 1 90 ? 14.221 27.893 31.540 1.00 28.65 90 ASP A CA 1
ATOM 696 C C . ASP A 1 90 ? 13.922 27.942 33.039 1.00 28.64 90 ASP A C 1
ATOM 697 O O . ASP A 1 90 ? 14.698 28.478 33.820 1.00 27.29 90 ASP A O 1
ATOM 702 N N . TYR A 1 91 ? 12.788 27.375 33.432 1.00 31.29 91 TYR A N 1
ATOM 703 C CA . TYR A 1 91 ? 12.382 27.378 34.827 1.00 33.35 91 TYR A CA 1
ATOM 704 C C . TYR A 1 91 ? 13.293 26.497 35.674 1.00 34.37 91 TYR A C 1
ATOM 705 O O . TYR A 1 91 ? 13.615 26.843 36.813 1.00 36.58 91 TYR A O 1
ATOM 714 N N . ILE A 1 92 ? 13.720 25.368 35.111 1.00 34.49 92 ILE A N 1
ATOM 715 C CA . ILE A 1 92 ? 14.633 24.464 35.810 1.00 33.32 92 ILE A CA 1
ATOM 716 C C . ILE A 1 92 ? 15.965 25.158 36.102 1.00 32.64 92 ILE A C 1
ATOM 717 O O . ILE A 1 92 ? 16.437 25.151 37.246 1.00 34.43 92 ILE A O 1
ATOM 722 N N . ILE A 1 93 ? 16.542 25.779 35.075 1.00 31.19 93 ILE A N 1
ATOM 723 C CA . ILE A 1 93 ? 17.803 26.515 35.207 1.00 29.28 93 ILE A CA 1
ATOM 724 C C . ILE A 1 93 ? 17.700 27.616 36.257 1.00 28.87 93 ILE A C 1
ATOM 725 O O . ILE A 1 93 ? 18.676 27.910 36.944 1.00 27.85 93 ILE A O 1
ATOM 730 N N . GLN A 1 94 ? 16.520 28.227 36.352 1.00 29.42 94 GLN A N 1
ATOM 731 C CA . GLN A 1 94 ? 16.281 29.355 37.250 1.00 30.38 94 GLN A CA 1
ATOM 732 C C . GLN A 1 94 ? 16.314 28.897 38.709 1.00 30.41 94 GLN A C 1
ATOM 733 O O . GLN A 1 94 ? 17.018 29.481 39.528 1.00 30.84 94 GLN A O 1
ATOM 739 N N . GLN A 1 95 ? 15.555 27.844 39.002 1.00 31.43 95 GLN A N 1
ATOM 740 C CA . GLN A 1 95 ? 15.492 27.266 40.337 1.00 33.29 95 GLN A CA 1
ATOM 741 C C . GLN A 1 95 ? 16.806 26.611 40.732 1.00 34.64 95 GLN A C 1
ATOM 742 O O . GLN A 1 95 ? 17.167 26.607 41.920 1.00 34.79 95 GLN A O 1
ATOM 748 N N . ALA A 1 96 ? 17.525 26.071 39.745 1.00 34.00 96 ALA A N 1
ATOM 749 C CA . ALA A 1 96 ? 18.866 25.542 40.000 1.00 34.96 96 ALA A CA 1
ATOM 750 C C . ALA A 1 96 ? 19.777 26.663 40.505 1.00 36.10 96 ALA A C 1
ATOM 751 O O . ALA A 1 96 ? 20.332 26.567 41.610 1.00 36.47 96 ALA A O 1
ATOM 753 N N . ALA A 1 97 ? 19.878 27.730 39.703 1.00 35.55 97 ALA A N 1
ATOM 754 C CA . ALA A 1 97 ? 20.674 28.926 40.007 1.00 37.06 97 ALA A CA 1
ATOM 755 C C . ALA A 1 97 ? 20.283 29.582 41.326 1.00 37.41 97 ALA A C 1
ATOM 756 O O . ALA A 1 97 ? 21.138 30.106 42.036 1.00 38.58 97 ALA A O 1
ATOM 758 N N . SER A 1 98 ? 18.992 29.568 41.640 1.00 38.89 98 SER A N 1
ATOM 759 C CA . SER A 1 98 ? 18.512 30.077 42.922 1.00 41.35 98 SER A CA 1
ATOM 760 C C . SER A 1 98 ? 19.095 29.297 44.113 1.00 40.80 98 SER A C 1
ATOM 761 O O . SER A 1 98 ? 19.272 29.852 45.196 1.00 42.90 98 SER A O 1
ATOM 764 N N . GLN A 1 99 ? 19.389 28.016 43.900 1.00 41.47 99 GLN A N 1
ATOM 765 C CA . GLN A 1 99 ? 19.885 27.133 44.964 1.00 40.99 99 GLN A CA 1
ATOM 766 C C . GLN A 1 99 ? 21.393 26.883 44.906 1.00 41.06 99 GLN A C 1
ATOM 767 O O . GLN A 1 99 ? 21.936 26.112 45.704 1.00 41.01 99 GLN A O 1
ATOM 773 N N . ASP A 1 100 ? 22.062 27.553 43.972 1.00 41.56 100 ASP A N 1
ATOM 774 C CA . ASP A 1 100 ? 23.501 27.398 43.768 1.00 42.12 100 ASP A CA 1
ATOM 775 C C . ASP A 1 100 ? 23.784 25.963 43.339 1.00 40.78 100 ASP A C 1
ATOM 776 O O . ASP A 1 100 ? 24.815 25.381 43.677 1.00 40.05 100 ASP A O 1
ATOM 780 N N . ILE A 1 101 ? 22.841 25.397 42.595 1.00 39.08 101 ILE A N 1
ATOM 781 C CA . ILE A 1 101 ? 22.976 24.041 42.089 1.00 37.83 101 ILE A CA 1
ATOM 782 C C . ILE A 1 101 ? 23.275 24.095 40.594 1.00 38.43 101 ILE A C 1
ATOM 783 O O . ILE A 1 101 ? 22.809 24.986 39.889 1.00 38.52 101 ILE A O 1
ATOM 788 N N . LYS A 1 102 ? 24.079 23.145 40.135 1.00 38.13 102 LYS A N 1
ATOM 789 C CA . LYS A 1 102 ? 24.572 23.115 38.773 1.00 36.67 102 LYS A CA 1
ATOM 790 C C . LYS A 1 102 ? 23.917 21.968 37.983 1.00 36.39 102 LYS A C 1
ATOM 791 O O . LYS A 1 102 ? 23.457 20.987 38.573 1.00 36.56 102 LYS A O 1
ATOM 797 N N . LEU A 1 103 ? 23.866 22.099 36.659 1.00 33.42 103 LEU A N 1
ATOM 798 C CA . LEU A 1 103 ? 23.102 21.166 35.828 1.00 31.94 103 LEU A CA 1
ATOM 799 C C . LEU A 1 103 ? 23.936 20.504 34.751 1.00 30.89 103 LEU A C 1
ATOM 800 O O . LEU A 1 103 ? 24.649 21.184 34.026 1.00 31.75 103 LEU A O 1
ATOM 805 N N . ILE A 1 104 ? 23.836 19.181 34.639 1.00 29.94 104 ILE A N 1
ATOM 806 C CA . ILE A 1 104 ? 24.418 18.454 33.505 1.00 29.54 104 ILE A CA 1
ATOM 807 C C . ILE A 1 104 ? 23.284 18.064 32.557 1.00 29.54 104 ILE A C 1
ATOM 808 O O . ILE A 1 104 ? 22.481 17.190 32.869 1.00 31.34 104 ILE A O 1
ATOM 813 N N . PHE A 1 105 ? 23.208 18.732 31.413 1.00 28.59 105 PHE A N 1
ATOM 814 C CA . PHE A 1 105 ? 22.126 18.499 30.459 1.00 28.09 105 PHE A CA 1
ATOM 815 C C . PHE A 1 105 ? 22.530 17.474 29.419 1.00 27.71 105 PHE A C 1
ATOM 816 O O . PHE A 1 105 ? 23.546 17.637 28.740 1.00 28.15 105 PHE A O 1
ATOM 824 N N . THR A 1 106 ? 21.735 16.416 29.295 1.00 27.21 106 THR A N 1
ATOM 825 C CA . THR A 1 106 ? 21.974 15.38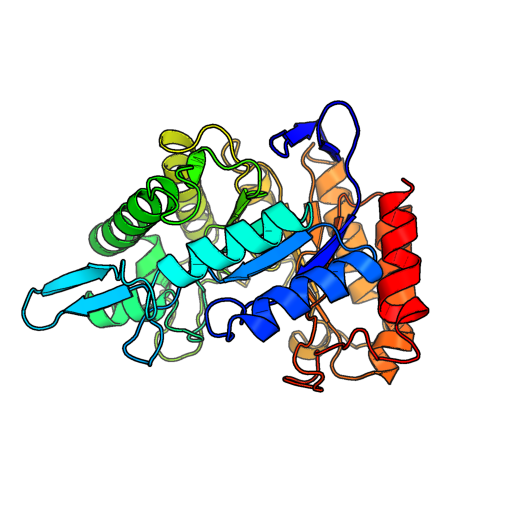5 28.288 1.00 27.39 106 THR A CA 1
ATOM 826 C C . THR A 1 106 ? 21.080 15.684 27.086 1.00 27.10 106 THR A C 1
ATOM 827 O O . THR A 1 106 ? 19.879 15.904 27.237 1.00 27.47 106 THR A O 1
ATOM 831 N N . LEU A 1 107 ? 21.664 15.705 25.893 1.00 27.49 107 LEU A N 1
ATOM 832 C CA . LEU A 1 107 ? 20.974 16.282 24.731 1.00 27.62 107 LEU A CA 1
ATOM 833 C C . LEU A 1 107 ? 20.220 15.299 23.837 1.00 29.81 107 LEU A C 1
ATOM 834 O O . LEU A 1 107 ? 19.512 15.706 22.906 1.00 31.29 107 LEU A O 1
ATOM 839 N N . ASN A 1 108 ? 20.373 14.011 24.123 1.00 31.21 108 ASN A N 1
ATOM 840 C CA . ASN A 1 108 ? 19.764 12.941 23.340 1.00 32.48 108 ASN A CA 1
ATOM 841 C C . ASN A 1 108 ? 19.826 11.660 24.168 1.00 34.00 108 ASN A C 1
ATOM 842 O O . ASN A 1 108 ? 20.410 11.654 25.259 1.00 33.78 108 ASN A O 1
ATOM 847 N N . ASN A 1 109 ? 19.219 10.588 23.664 1.00 34.68 109 ASN A N 1
ATOM 848 C CA . ASN A 1 109 ? 19.178 9.306 24.369 1.00 34.45 109 ASN A CA 1
ATOM 849 C C . ASN A 1 109 ? 19.366 8.148 23.393 1.00 34.94 109 ASN A C 1
ATOM 850 O O . ASN A 1 109 ? 18.831 8.183 22.279 1.00 35.16 109 ASN A O 1
ATOM 855 N N . ASN A 1 110 ? 20.124 7.133 23.805 1.00 34.30 110 ASN A N 1
ATOM 856 C CA . ASN A 1 110 ? 20.281 5.909 23.007 1.00 34.77 110 ASN A CA 1
ATOM 857 C C . ASN A 1 110 ? 18.962 5.123 22.916 1.00 35.55 110 ASN A C 1
ATOM 858 O O . ASN A 1 110 ? 18.559 4.686 21.827 1.00 34.69 110 ASN A O 1
ATOM 863 N N . TRP A 1 111 ? 18.294 4.987 24.065 1.00 34.22 111 TRP A N 1
ATOM 864 C CA . TRP A 1 111 ? 17.057 4.215 24.218 1.00 34.95 111 TRP A CA 1
ATOM 865 C C . TRP A 1 111 ? 15.815 4.973 23.804 1.00 35.71 111 TRP A C 1
ATOM 866 O O . TRP A 1 111 ? 15.871 6.170 23.503 1.00 35.41 111 TRP A O 1
ATOM 877 N N . GLU A 1 112 ? 14.677 4.276 23.798 1.00 35.89 112 GLU A N 1
ATOM 878 C CA . GLU A 1 112 ? 13.404 4.839 23.326 1.00 37.60 112 GLU A CA 1
ATOM 879 C C . GLU A 1 112 ? 12.643 5.685 24.377 1.00 37.44 112 GLU A C 1
ATOM 880 O O . GLU A 1 112 ? 11.548 6.171 24.107 1.00 37.01 112 GLU A O 1
ATOM 884 N N . ASP A 1 113 ? 13.212 5.859 25.564 1.00 37.47 113 ASP A N 1
ATOM 885 C CA . ASP A 1 113 ? 12.593 6.727 26.560 1.00 37.72 113 ASP A CA 1
ATOM 886 C C . ASP A 1 113 ? 12.655 8.170 26.070 1.00 38.75 113 ASP A C 1
ATOM 887 O O . ASP A 1 113 ? 13.739 8.708 25.798 1.00 38.86 113 ASP A O 1
ATOM 891 N N . TYR A 1 114 ? 11.473 8.769 25.931 1.00 39.15 114 TYR A N 1
ATOM 892 C CA . TYR A 1 114 ? 11.302 10.128 25.413 1.00 37.73 114 TYR A CA 1
ATOM 893 C C . TYR A 1 114 ? 11.889 10.295 24.010 1.00 38.53 114 TYR A C 1
ATOM 894 O O . TYR A 1 114 ? 12.453 11.342 23.664 1.00 37.39 114 TYR A O 1
ATOM 903 N N . GLY A 1 115 ? 11.737 9.244 23.204 1.00 39.70 115 GLY A N 1
ATOM 904 C CA . GLY A 1 115 ? 12.072 9.297 21.785 1.00 38.97 115 GLY A CA 1
ATOM 905 C C . GLY A 1 115 ? 13.508 8.935 21.474 1.00 40.60 115 GLY A C 1
ATOM 906 O O . GLY A 1 115 ? 13.760 7.978 20.740 1.00 42.32 115 GLY A O 1
ATOM 907 N N . GLY A 1 116 ? 14.447 9.706 22.023 1.00 39.74 116 GLY A N 1
ATOM 908 C CA . GLY A 1 116 ? 15.876 9.498 21.788 1.00 40.07 116 GLY A CA 1
ATOM 909 C C . GLY A 1 116 ? 16.258 9.438 20.316 1.00 40.57 116 GLY A C 1
ATOM 910 O O . GLY A 1 116 ? 15.598 10.043 19.474 1.00 41.98 116 GLY A O 1
ATOM 911 N N . MET A 1 117 ? 17.318 8.691 20.008 1.00 40.31 117 MET A N 1
ATOM 912 C CA . MET A 1 117 ? 17.861 8.612 18.647 1.00 40.47 117 MET A CA 1
ATOM 913 C C . MET A 1 117 ? 16.896 7.971 17.666 1.00 41.78 117 MET A C 1
ATOM 914 O O . MET A 1 117 ? 16.837 8.367 16.505 1.00 42.08 117 MET A O 1
ATOM 919 N N . ASP A 1 118 ? 16.168 6.960 18.133 1.00 43.37 118 ASP A N 1
ATOM 920 C CA . ASP A 1 118 ? 15.291 6.165 17.268 1.00 45.03 118 ASP A CA 1
ATOM 921 C C . ASP A 1 118 ? 14.176 7.007 16.617 1.00 43.94 118 ASP A C 1
ATOM 922 O O . ASP A 1 118 ? 13.700 6.681 15.522 1.00 43.14 118 ASP A O 1
ATOM 927 N N . TYR A 1 119 ? 13.781 8.089 17.288 1.00 42.12 119 TYR A N 1
ATOM 928 C CA . TYR A 1 119 ? 12.785 9.019 16.751 1.00 41.01 119 TYR A CA 1
ATOM 929 C C . TYR A 1 119 ? 13.297 9.691 15.474 1.00 40.74 119 TYR A C 1
ATOM 930 O O . TYR A 1 119 ? 12.558 9.831 14.494 1.00 40.36 119 TYR A O 1
ATOM 939 N N . TYR A 1 120 ? 14.563 10.107 15.504 1.00 39.28 120 TYR A N 1
ATOM 940 C CA . TYR A 1 120 ? 15.241 10.667 14.347 1.00 38.83 120 TYR A CA 1
ATOM 941 C C . TYR A 1 120 ? 15.265 9.652 13.202 1.00 40.62 120 TYR A C 1
ATOM 942 O O . TYR A 1 120 ? 14.927 9.977 12.066 1.00 41.78 120 TYR A O 1
ATOM 951 N N . VAL A 1 121 ? 15.664 8.423 13.523 1.00 41.91 121 VAL A N 1
ATOM 952 C CA . VAL A 1 121 ? 15.861 7.369 12.529 1.00 43.03 121 VAL A CA 1
ATOM 953 C C . VAL A 1 121 ? 14.556 6.974 11.829 1.00 43.41 121 VAL A C 1
ATOM 954 O O . VAL A 1 121 ? 14.529 6.818 10.605 1.00 44.83 121 VAL A O 1
ATOM 958 N N . LYS A 1 122 ? 13.491 6.813 12.611 1.00 43.27 122 LYS A N 1
ATOM 959 C CA . LYS A 1 122 ? 12.173 6.464 12.094 1.00 43.32 122 LYS A CA 1
ATOM 960 C C . LYS A 1 122 ? 11.680 7.522 11.114 1.00 45.20 122 LYS A C 1
ATOM 961 O O . LYS A 1 122 ? 11.365 7.210 9.959 1.00 44.80 122 LYS A O 1
ATOM 967 N N . ASN A 1 123 ? 11.652 8.772 11.576 1.00 45.98 123 ASN A N 1
ATOM 968 C CA . ASN A 1 123 ? 11.063 9.880 10.821 1.00 46.91 123 ASN A CA 1
ATOM 969 C C . ASN A 1 123 ? 11.891 10.394 9.635 1.00 48.02 123 ASN A C 1
ATOM 970 O O . ASN A 1 123 ? 11.342 11.014 8.721 1.00 47.86 123 ASN A O 1
ATOM 975 N N . PHE A 1 124 ? 13.198 10.136 9.637 1.00 49.06 124 PHE A N 1
ATOM 976 C CA . PHE A 1 124 ? 14.041 10.488 8.481 1.00 50.10 124 PHE A CA 1
ATOM 977 C C . PHE A 1 124 ? 14.122 9.398 7.398 1.00 50.37 124 PHE A C 1
ATOM 978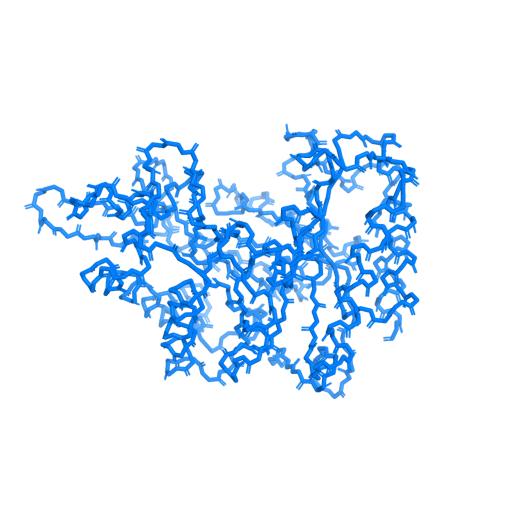 O O . PHE A 1 124 ? 14.592 9.650 6.285 1.00 49.90 124 PHE A O 1
ATOM 986 N N . GLY A 1 125 ? 13.653 8.196 7.730 1.00 51.29 125 GLY A N 1
ATOM 987 C CA . GLY A 1 125 ? 13.595 7.091 6.777 1.00 51.77 125 GLY A CA 1
ATOM 988 C C . GLY A 1 125 ? 14.658 6.027 6.983 1.00 52.81 125 GLY A C 1
ATOM 989 O O . GLY A 1 125 ? 14.773 5.102 6.183 1.00 55.16 125 GLY A O 1
ATOM 990 N N . GLY A 1 126 ? 15.439 6.155 8.052 1.00 52.67 126 GLY A N 1
ATOM 991 C CA . GLY A 1 126 ? 16.480 5.172 8.359 1.00 52.49 126 GLY A CA 1
ATOM 992 C C . GLY A 1 126 ? 15.889 3.885 8.898 1.00 52.75 126 GLY A C 1
ATOM 993 O O . GLY A 1 126 ? 14.753 3.870 9.384 1.00 51.66 126 GLY A O 1
ATOM 994 N N . THR A 1 127 ? 16.657 2.801 8.807 1.00 53.89 127 THR A N 1
ATOM 995 C CA . THR A 1 127 ? 16.208 1.486 9.289 1.00 54.53 127 THR A CA 1
ATOM 996 C C . THR A 1 127 ? 17.104 0.926 10.401 1.00 53.20 127 THR A C 1
ATOM 997 O O . THR A 1 127 ? 16.699 0.032 11.148 1.00 52.25 127 THR A O 1
ATOM 1001 N N . TYR A 1 128 ? 18.314 1.467 10.511 1.00 50.89 128 TYR A N 1
ATOM 1002 C CA . TYR A 1 128 ? 19.278 1.005 11.494 1.00 48.80 128 TYR A CA 1
ATOM 1003 C C . TYR A 1 128 ? 19.548 2.081 12.538 1.00 47.29 128 TYR A C 1
ATOM 1004 O O . TYR A 1 128 ? 19.712 3.252 12.202 1.00 46.29 128 TYR A O 1
ATOM 1013 N N . HIS A 1 129 ? 19.598 1.661 13.801 1.00 46.17 129 HIS A N 1
ATOM 1014 C CA . HIS A 1 129 ? 19.893 2.532 14.944 1.00 45.25 129 HIS A CA 1
ATOM 1015 C C . HIS A 1 129 ? 21.085 3.406 14.700 1.00 44.88 129 HIS A C 1
ATOM 1016 O O . HIS A 1 129 ? 21.020 4.625 14.857 1.00 45.19 129 HIS A O 1
ATOM 1023 N N . ASP A 1 130 ? 22.180 2.781 14.291 1.00 45.33 130 ASP A N 1
ATOM 1024 C CA . ASP A 1 130 ? 23.436 3.474 14.061 1.00 45.94 130 ASP A CA 1
ATOM 1025 C C . ASP A 1 130 ? 23.445 4.329 12.787 1.00 44.90 130 ASP A C 1
ATOM 1026 O O . ASP A 1 130 ? 24.485 4.899 12.440 1.00 45.16 130 ASP A O 1
ATOM 1031 N N . ASP A 1 131 ? 22.307 4.412 12.093 1.00 43.34 131 ASP A N 1
ATOM 1032 C CA . ASP A 1 131 ? 22.141 5.382 10.999 1.00 42.21 131 ASP A CA 1
ATOM 1033 C C . ASP A 1 131 ? 22.370 6.789 11.535 1.00 42.23 131 ASP A C 1
ATOM 1034 O O . ASP A 1 131 ? 22.912 7.655 10.834 1.00 41.73 131 ASP A O 1
ATOM 1039 N N . PHE A 1 132 ? 21.965 6.993 12.793 1.00 40.67 132 PHE A N 1
ATOM 1040 C CA . PHE A 1 132 ? 22.130 8.262 13.502 1.00 40.27 132 PHE A CA 1
ATOM 1041 C C . PHE A 1 132 ? 23.594 8.704 13.613 1.00 39.75 132 PHE A C 1
ATOM 1042 O O . PHE A 1 132 ? 23.880 9.900 13.717 1.00 39.39 132 PHE A O 1
ATOM 1050 N N . TYR A 1 133 ? 24.506 7.734 13.571 1.00 39.11 133 TYR A N 1
ATOM 1051 C CA . TYR A 1 133 ? 25.941 7.989 13.698 1.00 38.86 133 TYR A CA 1
ATOM 1052 C C . TYR A 1 133 ? 26.630 8.352 12.384 1.00 39.64 133 TYR A C 1
ATOM 1053 O O . TYR A 1 133 ? 27.739 8.892 12.399 1.00 38.56 133 TYR A O 1
ATOM 1062 N N . THR A 1 134 ? 25.974 8.071 11.255 1.00 40.77 134 THR A N 1
ATOM 1063 C CA . THR A 1 134 ? 26.572 8.318 9.927 1.00 41.31 134 THR A CA 1
ATOM 1064 C C . THR A 1 134 ? 25.779 9.270 9.017 1.00 43.08 134 THR A C 1
ATOM 1065 O O . THR A 1 134 ? 26.362 10.125 8.339 1.00 45.11 134 THR A O 1
ATOM 1069 N N . ASN A 1 135 ? 24.457 9.110 9.017 1.00 44.96 135 ASN A N 1
ATOM 1070 C CA . ASN A 1 135 ? 23.546 9.833 8.131 1.00 44.90 135 ASN A CA 1
ATOM 1071 C C . ASN A 1 135 ? 23.666 11.350 8.245 1.00 45.14 135 ASN A C 1
ATOM 1072 O O . ASN A 1 135 ? 23.334 11.915 9.285 1.00 44.46 135 ASN A O 1
ATOM 1077 N N . THR A 1 136 ? 24.123 12.003 7.173 1.00 45.09 136 THR A N 1
ATOM 1078 C CA . THR A 1 136 ? 24.343 13.462 7.177 1.00 45.94 136 THR A CA 1
ATOM 1079 C C . THR A 1 136 ? 23.064 14.263 7.467 1.00 46.22 136 THR A C 1
ATOM 1080 O O . THR A 1 136 ? 23.098 15.243 8.225 1.00 48.01 136 THR A O 1
ATOM 1084 N N . GLU A 1 137 ? 21.949 13.828 6.880 1.00 43.98 137 GLU A N 1
ATOM 1085 C CA . GLU A 1 137 ? 20.639 14.448 7.106 1.00 43.01 137 GLU A CA 1
ATOM 1086 C C . GLU A 1 137 ? 20.220 14.366 8.587 1.00 41.61 137 GLU A C 1
ATOM 1087 O O . GLU A 1 137 ? 19.807 15.365 9.170 1.00 40.75 137 GLU A O 1
ATOM 1091 N N . MET A 1 138 ? 20.347 13.183 9.188 1.00 41.05 138 MET A N 1
ATOM 1092 C CA . MET A 1 138 ? 20.038 12.977 10.619 1.00 41.21 138 MET A CA 1
ATOM 1093 C C . MET A 1 138 ? 20.946 13.791 11.554 1.00 41.08 138 MET A C 1
ATOM 1094 O O . MET A 1 138 ? 20.465 14.396 12.519 1.00 42.32 138 MET A O 1
ATOM 1099 N N . ILE A 1 139 ? 22.246 13.795 11.260 1.00 39.80 139 ILE A N 1
ATOM 1100 C CA . ILE A 1 139 ? 23.250 14.566 12.008 1.00 39.99 139 ILE A CA 1
ATOM 1101 C C . ILE A 1 139 ? 22.966 16.079 11.969 1.00 41.60 139 ILE A C 1
ATOM 1102 O O . ILE A 1 139 ? 23.177 16.782 12.963 1.00 41.20 139 ILE A O 1
ATOM 1107 N N . ASP A 1 140 ? 22.492 16.572 10.822 1.00 43.58 140 ASP A N 1
ATOM 1108 C CA . ASP A 1 140 ? 22.185 17.999 10.656 1.00 43.96 140 ASP A CA 1
ATOM 1109 C C . ASP A 1 140 ? 20.971 18.444 11.471 1.00 42.42 140 ASP A C 1
ATOM 1110 O O . ASP A 1 140 ? 20.876 19.613 11.872 1.00 41.01 140 ASP A O 1
ATOM 1115 N N . SER A 1 141 ? 20.064 17.501 11.715 1.00 39.86 141 SER A N 1
ATOM 1116 C CA . SER A 1 141 ? 18.900 17.726 12.559 1.00 38.97 141 SER A CA 1
ATOM 1117 C C . SER A 1 141 ? 19.294 17.731 14.036 1.00 39.54 141 SER A C 1
ATOM 1118 O O . SER A 1 141 ? 18.734 18.494 14.831 1.00 39.36 141 SER A O 1
ATOM 1121 N N . PHE A 1 142 ? 20.253 16.881 14.405 1.00 38.35 142 PHE A N 1
ATOM 1122 C CA . PHE A 1 142 ? 20.787 16.893 15.762 1.00 38.46 142 PHE A CA 1
ATOM 1123 C C . PHE A 1 142 ? 21.554 18.191 15.984 1.00 39.04 142 PHE A C 1
ATOM 1124 O O . PHE A 1 142 ? 21.410 18.830 17.030 1.00 38.58 142 PHE A O 1
ATOM 1132 N N . LYS A 1 143 ? 22.336 18.592 14.984 1.00 38.87 143 LYS A N 1
ATOM 1133 C CA . LYS A 1 143 ? 23.094 19.837 15.053 1.00 39.94 143 LYS A CA 1
ATOM 1134 C C . LYS A 1 143 ? 22.192 21.059 15.240 1.00 40.94 143 LYS A C 1
ATOM 1135 O O . LYS A 1 143 ? 22.358 21.817 16.206 1.00 42.78 143 LYS A O 1
ATOM 1141 N N . GLU A 1 144 ? 21.229 21.240 14.340 1.00 40.35 144 GLU A N 1
ATOM 1142 C CA . GLU A 1 144 ? 20.312 22.376 14.440 1.00 41.15 144 GLU A CA 1
ATOM 1143 C C . GLU A 1 144 ? 19.595 22.431 15.800 1.00 38.83 144 GLU A C 1
ATOM 1144 O O . GLU A 1 144 ? 19.319 23.517 16.308 1.00 38.59 144 GLU A O 1
ATOM 1150 N N . TYR A 1 145 ? 19.329 21.266 16.394 1.00 36.52 145 TYR A N 1
ATOM 1151 C CA . TYR A 1 145 ? 18.741 21.197 17.734 1.00 33.88 145 TYR A CA 1
ATOM 1152 C C . TYR A 1 145 ? 19.731 21.699 18.779 1.00 34.00 145 TYR A C 1
ATOM 1153 O O . TYR A 1 145 ? 19.376 22.523 19.633 1.00 33.16 145 TYR A O 1
ATOM 1162 N N . ILE A 1 146 ? 20.970 21.207 18.693 1.00 33.12 146 ILE A N 1
ATOM 1163 C CA . ILE A 1 146 ? 22.050 21.617 19.590 1.00 32.80 146 ILE A CA 1
ATOM 1164 C C . ILE A 1 146 ? 22.235 23.130 19.526 1.00 33.50 146 ILE A C 1
ATOM 1165 O O . ILE A 1 146 ? 22.239 23.797 20.560 1.00 36.15 146 ILE A O 1
ATOM 1170 N N . SER A 1 147 ? 22.350 23.662 18.313 1.00 34.77 147 SER A N 1
ATOM 1171 C CA . SER A 1 147 ? 22.451 25.106 18.090 1.00 34.71 147 SER A CA 1
ATOM 1172 C C . SER A 1 147 ? 21.321 25.866 18.765 1.00 33.90 147 SER A C 1
ATOM 1173 O O . SER A 1 147 ? 21.556 26.872 19.418 1.00 35.07 147 SER A O 1
ATOM 1176 N N . HIS A 1 148 ? 20.097 25.379 18.596 1.00 33.59 148 HIS A N 1
ATOM 1177 C CA . HIS A 1 148 ? 18.919 26.020 19.158 1.00 32.57 148 HIS A CA 1
ATOM 1178 C C . HIS A 1 148 ? 18.972 26.049 20.663 1.00 32.45 148 HIS A C 1
ATOM 1179 O O . HIS A 1 148 ? 18.694 27.078 21.284 1.00 33.16 148 HIS A O 1
ATOM 1186 N N . VAL A 1 149 ? 19.340 24.921 21.263 1.00 31.66 149 VAL A N 1
ATOM 1187 C CA . VAL A 1 149 ? 19.370 24.799 22.716 1.00 30.64 149 VAL A CA 1
ATOM 1188 C C . VAL A 1 149 ? 20.458 25.689 23.310 1.00 31.55 149 VAL A C 1
ATOM 1189 O O . VAL A 1 149 ? 20.187 26.455 24.237 1.00 31.06 149 VAL A O 1
ATOM 1193 N N . LEU A 1 150 ? 21.669 25.615 22.754 1.00 32.41 150 LEU A N 1
ATOM 1194 C CA . LEU A 1 150 ? 22.795 26.422 23.255 1.00 32.95 150 LEU A CA 1
ATOM 1195 C C . LEU A 1 150 ? 22.577 27.929 23.072 1.00 33.16 150 LEU A C 1
ATOM 1196 O O . LEU A 1 150 ? 23.033 28.728 23.896 1.00 31.41 150 LEU A O 1
ATOM 1201 N N . ASN A 1 151 ? 21.893 28.299 21.986 1.00 33.10 151 ASN A N 1
ATOM 1202 C CA . ASN A 1 151 ? 21.630 29.703 21.667 1.00 35.41 151 ASN A CA 1
ATOM 1203 C C . ASN A 1 151 ? 20.419 30.301 22.380 1.00 36.17 151 ASN A C 1
ATOM 1204 O O . ASN A 1 151 ? 20.319 31.522 22.508 1.00 39.21 151 ASN A O 1
ATOM 1209 N N . ARG A 1 152 ? 19.508 29.449 22.845 1.00 35.24 152 ARG A N 1
ATOM 1210 C CA . ARG A 1 152 ? 18.281 29.914 23.476 1.00 33.52 152 ARG A CA 1
ATOM 1211 C C . ARG A 1 152 ? 18.551 30.925 24.579 1.00 32.80 152 ARG A C 1
ATOM 1212 O O . ARG A 1 152 ? 19.404 30.701 25.431 1.00 33.39 152 ARG A O 1
ATOM 1220 N N . GLU A 1 153 ? 17.828 32.041 24.547 1.00 31.76 153 GLU A N 1
ATOM 1221 C CA . GLU A 1 153 ? 17.796 32.956 25.683 1.00 31.82 153 GLU A CA 1
ATOM 1222 C C . GLU A 1 153 ? 16.829 32.415 26.739 1.00 31.38 153 GLU A C 1
ATOM 1223 O O . GLU A 1 153 ? 15.727 31.952 26.412 1.00 30.87 153 GLU A O 1
ATOM 1229 N N . ASN A 1 154 ? 17.236 32.485 28.001 1.00 31.19 154 ASN A N 1
ATOM 1230 C CA . ASN A 1 154 ? 16.364 32.078 29.092 1.00 31.02 154 ASN A CA 1
ATOM 1231 C C . ASN A 1 154 ? 15.262 33.111 29.211 1.00 32.79 154 ASN A C 1
ATOM 1232 O O . ASN A 1 154 ? 15.530 34.268 29.533 1.00 34.92 154 ASN A O 1
ATOM 1237 N N . SER A 1 155 ? 14.024 32.697 28.957 1.00 34.85 155 SER A N 1
ATOM 1238 C CA . SER A 1 155 ? 12.894 33.632 28.956 1.00 36.96 155 SER A CA 1
ATOM 1239 C C . SER A 1 155 ? 12.550 34.184 30.345 1.00 38.55 155 SER A C 1
ATOM 1240 O O . SER A 1 155 ? 11.794 35.152 30.457 1.00 40.88 155 SER A O 1
ATOM 1243 N N . LEU A 1 156 ? 13.115 33.587 31.393 1.00 37.50 156 LEU A N 1
ATOM 1244 C CA . LEU A 1 156 ? 12.909 34.080 32.751 1.00 37.41 156 LEU A CA 1
ATOM 1245 C C . LEU A 1 156 ? 14.090 34.882 33.315 1.00 37.10 156 LEU A C 1
ATOM 1246 O O . LEU A 1 156 ? 13.913 35.642 34.267 1.00 37.65 156 LEU A O 1
ATOM 1251 N N . THR A 1 157 ? 15.282 34.726 32.737 1.00 37.08 157 THR A N 1
ATOM 1252 C CA . THR A 1 157 ? 16.488 35.392 33.276 1.00 35.97 157 THR A CA 1
ATOM 1253 C C . THR A 1 157 ? 17.342 36.123 32.243 1.00 34.26 157 THR A C 1
ATOM 1254 O O . THR A 1 157 ? 18.305 36.810 32.606 1.00 33.74 157 THR A O 1
ATOM 1258 N N . GLY A 1 158 ? 17.007 35.966 30.965 1.00 32.71 158 GLY A N 1
ATOM 1259 C CA . GLY A 1 158 ? 17.670 36.720 29.900 1.00 33.56 158 GLY A CA 1
ATOM 1260 C C . GLY A 1 158 ? 19.047 36.222 29.488 1.00 33.55 158 GLY A C 1
ATOM 1261 O O . GLY A 1 158 ? 19.665 36.778 28.574 1.00 32.85 158 GLY A O 1
ATOM 1262 N N . VAL A 1 159 ? 19.519 35.175 30.163 1.00 34.68 159 VAL A N 1
ATOM 1263 C CA . VAL A 1 159 ? 20.836 34.586 29.920 1.00 34.68 159 VAL A CA 1
ATOM 1264 C C . VAL A 1 159 ? 20.745 33.464 28.882 1.00 35.09 159 VAL A C 1
ATOM 1265 O O . VAL A 1 159 ? 19.934 32.541 29.023 1.00 33.76 159 VAL A O 1
ATOM 1269 N N . LYS A 1 160 ? 21.572 33.550 27.839 1.00 35.37 160 LYS A N 1
ATOM 1270 C CA . LYS A 1 160 ? 21.665 32.482 26.844 1.00 35.15 160 LYS A CA 1
ATOM 1271 C C . LYS A 1 160 ? 22.212 31.239 27.537 1.00 35.34 160 LYS A C 1
ATOM 1272 O O . LYS A 1 160 ? 23.027 31.357 28.455 1.00 35.02 160 LYS A O 1
ATOM 1278 N N . TYR A 1 161 ? 21.755 30.060 27.107 1.00 33.96 161 TYR A N 1
ATOM 1279 C CA . TYR A 1 161 ? 22.197 28.788 27.692 1.00 32.60 161 TYR A CA 1
ATOM 1280 C C . TYR A 1 161 ? 23.712 28.673 27.663 1.00 32.92 161 TYR A C 1
ATOM 1281 O O . TYR A 1 161 ? 24.338 28.440 28.704 1.00 33.74 161 TYR A O 1
ATOM 1290 N N . LYS A 1 162 ? 24.295 28.881 26.482 1.00 30.80 162 LYS A N 1
ATOM 1291 C CA . LYS A 1 162 ? 25.741 28.823 26.311 1.00 30.82 162 LYS A CA 1
ATOM 1292 C C . LYS A 1 162 ? 26.531 29.790 27.213 1.00 30.40 162 LYS A C 1
ATOM 1293 O O . LYS A 1 162 ? 27.726 29.599 27.434 1.00 29.17 162 LYS A O 1
ATOM 1299 N N . ASP A 1 163 ? 25.871 30.828 27.718 1.00 30.39 163 ASP A N 1
ATOM 1300 C CA . ASP A 1 163 ? 26.541 31.795 28.582 1.00 31.12 163 ASP A CA 1
ATOM 1301 C C . ASP A 1 163 ? 26.154 31.610 30.051 1.00 31.00 163 ASP A C 1
ATOM 1302 O O . ASP A 1 163 ? 26.569 32.392 30.902 1.00 31.41 163 ASP A O 1
ATOM 1307 N N . ASP A 1 164 ? 25.387 30.561 30.342 1.00 29.69 164 ASP A N 1
ATOM 1308 C CA . ASP A 1 164 ? 24.862 30.353 31.688 1.00 32.18 164 ASP A CA 1
ATOM 1309 C C . ASP A 1 164 ? 25.754 29.500 32.613 1.00 30.61 164 ASP A C 1
ATOM 1310 O O . ASP A 1 164 ? 25.817 28.286 32.458 1.00 29.79 164 ASP A O 1
ATOM 1315 N N . PRO A 1 165 ? 26.418 30.139 33.593 1.00 31.76 165 PRO A N 1
ATOM 1316 C CA . PRO A 1 165 ? 27.257 29.492 34.627 1.00 32.53 165 PRO A CA 1
ATOM 1317 C C . PRO A 1 165 ? 26.539 28.444 35.471 1.00 32.02 165 PRO A C 1
ATOM 1318 O O . PRO A 1 165 ? 27.199 27.622 36.118 1.00 33.42 165 PRO A O 1
ATOM 1322 N N . THR A 1 166 ? 25.209 28.473 35.465 1.00 31.67 166 THR A N 1
ATOM 1323 C CA . THR A 1 166 ? 24.400 27.482 36.178 1.00 32.15 166 THR A CA 1
ATOM 1324 C C . THR A 1 166 ? 24.513 26.088 35.555 1.00 31.23 166 THR A C 1
ATOM 1325 O O . THR A 1 166 ? 24.400 25.074 36.252 1.00 31.26 166 THR A O 1
ATOM 1329 N N . ILE A 1 167 ? 24.730 26.050 34.243 1.00 29.49 167 ILE A N 1
ATOM 1330 C CA . ILE A 1 167 ? 24.941 24.807 33.520 1.00 28.58 167 ILE A CA 1
ATOM 1331 C C . ILE A 1 167 ? 26.370 24.318 33.739 1.00 28.86 167 ILE A C 1
ATOM 1332 O O . ILE A 1 167 ? 27.336 25.054 33.491 1.00 28.91 167 ILE A O 1
ATOM 1337 N N . PHE A 1 168 ? 26.482 23.073 34.209 1.00 29.43 168 PHE A N 1
ATOM 1338 C CA . PHE A 1 168 ? 27.759 22.397 34.445 1.00 29.26 168 PHE A CA 1
ATOM 1339 C C . PHE A 1 168 ? 28.428 22.082 33.118 1.00 30.78 168 PHE A C 1
ATOM 1340 O O . PHE A 1 168 ? 29.606 22.393 32.918 1.00 31.40 168 PHE A O 1
ATOM 1348 N N . GLY A 1 169 ? 27.680 21.451 32.216 1.00 29.49 169 GLY A N 1
ATOM 1349 C CA . GLY A 1 169 ? 28.226 21.074 30.930 1.00 28.37 169 GLY A CA 1
ATOM 1350 C C . GLY A 1 169 ? 27.222 20.293 30.126 1.00 28.22 169 GLY A C 1
ATOM 1351 O O . GLY A 1 169 ? 26.203 19.857 30.656 1.00 29.05 169 GLY A O 1
ATOM 1352 N N . TRP A 1 170 ? 27.522 20.128 28.841 1.00 27.45 170 TRP A N 1
ATOM 1353 C CA . TRP A 1 170 ? 26.683 19.370 27.902 1.00 26.49 170 TRP A CA 1
ATOM 1354 C C . TRP A 1 170 ? 27.095 17.934 27.729 1.00 26.96 170 TRP A C 1
ATOM 1355 O O . TRP A 1 170 ? 28.282 17.623 27.663 1.00 27.96 170 TRP A O 1
ATOM 1366 N N . GLU A 1 171 ? 26.113 17.043 27.631 1.00 27.48 171 GLU A N 1
ATOM 1367 C CA . GLU A 1 171 ? 26.376 15.668 27.247 1.00 27.72 171 GLU A CA 1
ATOM 1368 C C . GLU A 1 171 ? 25.688 15.380 25.930 1.00 28.09 171 GLU A C 1
ATOM 1369 O O . GLU A 1 171 ? 24.504 15.692 25.758 1.00 28.10 171 GLU A O 1
ATOM 1375 N N . ILE A 1 172 ? 26.440 14.781 25.010 1.00 29.48 172 ILE A N 1
ATOM 1376 C CA . ILE A 1 172 ? 25.965 14.470 23.651 1.00 29.80 172 ILE A CA 1
ATOM 1377 C C . ILE A 1 172 ? 24.702 13.598 23.643 1.00 30.85 172 ILE A C 1
ATOM 1378 O O . ILE A 1 172 ? 23.669 13.993 23.096 1.00 31.85 172 ILE A O 1
ATOM 1383 N N . ALA A 1 173 ? 24.800 12.415 24.249 1.00 30.96 173 ALA A N 1
ATOM 1384 C CA . ALA A 1 173 ? 23.698 11.471 24.302 1.00 31.02 173 ALA A CA 1
ATOM 1385 C C . ALA A 1 173 ? 23.818 10.550 25.506 1.00 31.43 173 ALA A C 1
ATOM 1386 O O . ALA A 1 173 ? 24.912 10.303 26.008 1.00 31.05 173 ALA A O 1
ATOM 1388 N N . ASN A 1 174 ? 22.680 10.038 25.956 1.00 31.17 174 ASN A N 1
ATOM 1389 C CA . ASN A 1 174 ? 22.646 9.096 27.058 1.00 32.60 174 ASN A CA 1
ATOM 1390 C C . ASN A 1 174 ? 22.950 7.675 26.588 1.00 33.95 174 ASN A C 1
ATOM 1391 O O . ASN A 1 174 ? 22.274 7.140 25.706 1.00 33.67 174 ASN A O 1
ATOM 1396 N N . GLU A 1 175 ? 24.005 7.103 27.167 1.00 35.26 175 GLU A N 1
ATOM 1397 C CA . GLU A 1 175 ? 24.409 5.703 26.982 1.00 34.20 175 GLU A CA 1
ATOM 1398 C C . GLU A 1 175 ? 24.479 5.181 25.540 1.00 34.39 175 GLU A C 1
ATOM 1399 O O . GLU A 1 175 ? 23.945 4.110 25.261 1.00 34.86 175 GLU A O 1
ATOM 1405 N N . PRO A 1 176 ? 25.165 5.903 24.629 1.00 34.57 176 PRO A N 1
ATOM 1406 C CA . PRO A 1 176 ? 25.233 5.426 23.241 1.00 36.05 176 PRO A CA 1
ATOM 1407 C C . PRO A 1 176 ? 25.841 4.029 23.121 1.00 38.11 176 PRO A C 1
ATOM 1408 O O . PRO A 1 176 ? 26.889 3.765 23.712 1.00 40.86 176 PRO A O 1
ATOM 1412 N N . ARG A 1 177 ? 25.157 3.139 22.402 1.00 38.68 177 ARG A N 1
ATOM 1413 C CA . ARG A 1 177 ? 25.722 1.857 21.965 1.00 40.31 177 ARG A CA 1
ATOM 1414 C C . ARG A 1 177 ? 25.520 1.769 20.455 1.00 41.34 177 ARG A C 1
ATOM 1415 O O . ARG A 1 177 ? 24.971 2.688 19.853 1.00 41.63 177 ARG A O 1
ATOM 1423 N N . CYS A 1 178 ? 25.968 0.681 19.835 1.00 45.30 178 CYS A N 1
ATOM 1424 C CA . CYS A 1 178 ? 25.603 0.436 18.437 1.00 48.65 178 CYS A CA 1
ATOM 1425 C C . CYS A 1 178 ? 24.150 -0.030 18.355 1.00 49.54 178 CYS A C 1
ATOM 1426 O O . CYS A 1 178 ? 23.453 0.268 17.384 1.00 52.41 178 CYS A O 1
ATOM 1429 N N . VAL A 1 179 ? 23.702 -0.740 19.394 1.00 50.31 179 VAL A N 1
ATOM 1430 C CA . VAL A 1 179 ? 22.343 -1.291 19.475 1.00 51.14 179 VAL A CA 1
ATOM 1431 C C . VAL A 1 179 ? 21.464 -0.461 20.424 1.00 53.17 179 VAL A C 1
ATOM 1432 O O . VAL A 1 179 ? 21.912 -0.043 21.500 1.00 54.23 179 VAL A O 1
ATOM 1436 N N . GLY A 1 180 ? 20.211 -0.241 20.020 1.00 54.83 180 GLY A N 1
ATOM 1437 C CA . GLY A 1 180 ? 19.248 0.552 20.800 1.00 52.30 180 GLY A CA 1
ATOM 1438 C C . GLY A 1 180 ? 18.257 -0.276 21.596 1.00 50.49 180 GLY A C 1
ATOM 1439 O O . GLY A 1 180 ? 18.600 -1.340 22.111 1.00 51.09 180 GLY A O 1
ATOM 1440 N N . SER A 1 181 ? 17.025 0.212 21.702 1.00 50.23 181 SER A N 1
ATOM 1441 C CA . SER A 1 181 ? 16.008 -0.456 22.516 1.00 52.19 181 SER A CA 1
ATOM 1442 C C . SER A 1 181 ? 15.406 -1.703 21.866 1.00 55.05 181 SER A C 1
ATOM 1443 O O . SER A 1 181 ? 14.986 -2.630 22.566 1.00 56.71 181 SER A O 1
ATOM 1446 N N . GLY A 1 182 ? 15.360 -1.728 20.537 1.00 57.63 182 GLY A N 1
ATOM 1447 C CA . GLY A 1 182 ? 14.868 -2.900 19.817 1.00 59.46 182 GLY A CA 1
ATOM 1448 C C . GLY A 1 182 ? 14.035 -2.596 18.586 1.00 61.32 182 GLY A C 1
ATOM 1449 O O . GLY A 1 182 ? 13.930 -3.433 17.689 1.00 63.59 182 GLY A O 1
ATOM 1450 N N . ASP A 1 183 ? 13.443 -1.403 18.542 1.00 60.50 183 ASP A N 1
ATOM 1451 C CA . ASP A 1 183 ? 12.618 -0.983 17.404 1.00 62.08 183 ASP A CA 1
ATOM 1452 C C . ASP A 1 183 ? 13.448 -0.826 16.123 1.00 60.58 183 ASP A C 1
ATOM 1453 O O . ASP A 1 183 ? 12.925 -0.973 15.016 1.00 60.18 183 ASP A O 1
ATOM 1458 N N . PHE A 1 184 ? 14.736 -0.526 16.287 1.00 58.19 184 PHE A N 1
ATOM 1459 C CA . PHE A 1 184 ? 15.667 -0.410 15.168 1.00 57.77 184 PHE A CA 1
ATOM 1460 C C . PHE A 1 184 ? 16.974 -1.133 15.481 1.00 59.06 184 PHE A C 1
ATOM 1461 O O . PHE A 1 184 ? 17.578 -0.890 16.531 1.00 59.71 184 PHE A O 1
ATOM 1469 N N . PRO A 1 185 ? 17.409 -2.032 14.575 1.00 58.19 185 PRO A N 1
ATOM 1470 C CA . PRO A 1 185 ? 18.604 -2.861 14.773 1.00 56.75 185 PRO A CA 1
ATOM 1471 C C . PRO A 1 185 ? 19.906 -2.162 14.372 1.00 54.63 185 PRO A C 1
ATOM 1472 O O . PRO A 1 185 ? 19.870 -1.054 13.835 1.00 52.40 185 PRO A O 1
ATOM 1476 N N . ALA A 1 186 ? 21.037 -2.816 14.632 1.00 53.00 186 ALA A N 1
ATOM 1477 C CA . ALA A 1 186 ? 22.360 -2.267 14.322 1.00 53.57 186 ALA A CA 1
ATOM 1478 C C . ALA A 1 186 ? 22.939 -2.849 13.039 1.00 52.19 186 ALA A C 1
ATOM 1479 O O . ALA A 1 186 ? 22.770 -4.034 12.762 1.00 52.82 186 ALA A O 1
ATOM 1481 N N . SER A 1 187 ? 23.623 -2.010 12.264 1.00 53.40 187 SER A N 1
ATOM 1482 C CA . SER A 1 187 ? 24.301 -2.437 11.033 1.00 53.46 187 SER A CA 1
ATOM 1483 C C . SER A 1 187 ? 25.569 -3.199 11.343 1.00 52.91 187 SER A C 1
ATOM 1484 O O . SER A 1 187 ? 26.119 -3.081 12.435 1.00 51.26 187 SER A O 1
ATOM 1487 N N . SER A 1 188 ? 26.038 -3.962 10.362 1.00 55.96 188 SER A N 1
ATOM 1488 C CA . SER A 1 188 ? 27.394 -4.488 10.384 1.00 58.69 188 SER A CA 1
ATOM 1489 C C . SER A 1 188 ? 28.384 -3.324 10.284 1.00 60.25 188 SER A C 1
ATOM 1490 O O . SER A 1 188 ? 29.529 -3.444 10.713 1.00 64.96 188 SER A O 1
ATOM 1493 N N . ASN A 1 189 ? 27.928 -2.202 9.724 1.00 60.19 189 ASN A N 1
ATOM 1494 C CA . ASN A 1 189 ? 28.760 -1.006 9.539 1.00 59.74 189 ASN A CA 1
ATOM 1495 C C . ASN A 1 189 ? 29.205 -0.303 10.832 1.00 58.91 189 ASN A C 1
ATOM 1496 O O . ASN A 1 189 ? 30.225 0.393 10.835 1.00 60.56 189 ASN A O 1
ATOM 1498 N N . CYS A 1 190 ? 28.447 -0.484 11.917 1.00 54.53 190 CYS A N 1
ATOM 1499 C CA . CYS A 1 190 ? 28.754 0.151 13.202 1.00 53.19 190 CYS A CA 1
ATOM 1500 C C . CYS A 1 190 ? 29.968 -0.478 13.862 1.00 52.71 190 CYS A C 1
ATOM 1501 O O . CYS A 1 190 ? 30.138 -1.698 13.826 1.00 52.34 190 CYS A O 1
ATOM 1504 N N . SER A 1 191 ? 30.796 0.364 14.477 1.00 50.71 191 SER A N 1
ATOM 1505 C CA . SER A 1 191 ? 32.027 -0.074 15.135 1.00 47.79 191 SER A CA 1
ATOM 1506 C C . SER A 1 191 ? 32.425 0.907 16.238 1.00 45.99 191 SER A C 1
ATOM 1507 O O . SER A 1 191 ? 31.636 1.771 16.631 1.00 47.49 191 SER A O 1
ATOM 1510 N N . THR A 1 192 ? 33.652 0.771 16.729 1.00 43.07 192 THR A N 1
ATOM 1511 C CA . THR A 1 192 ? 34.205 1.731 17.676 1.00 42.30 192 THR A CA 1
ATOM 1512 C C . THR A 1 192 ? 34.799 2.931 16.931 1.00 42.33 192 THR A C 1
ATOM 1513 O O . THR A 1 192 ? 34.845 4.030 17.474 1.00 43.95 192 THR A O 1
ATOM 1517 N N . THR A 1 193 ? 35.244 2.714 15.693 1.00 42.17 193 THR A N 1
ATOM 1518 C CA . THR A 1 193 ? 35.688 3.802 14.807 1.00 41.80 193 THR A CA 1
ATOM 1519 C C . THR A 1 193 ? 34.538 4.750 14.462 1.00 40.02 193 THR A C 1
ATOM 1520 O O . THR A 1 193 ? 34.713 5.971 14.474 1.00 40.20 193 THR A O 1
ATOM 1524 N N . VAL A 1 194 ? 33.373 4.183 14.153 1.00 38.14 194 VAL A N 1
ATOM 1525 C CA . VAL A 1 194 ? 32.200 4.968 13.751 1.00 37.75 194 VAL A CA 1
ATOM 1526 C C . VAL A 1 194 ? 31.572 5.715 14.933 1.00 37.52 194 VAL A C 1
ATOM 1527 O O . VAL A 1 194 ? 31.206 6.892 14.827 1.00 37.84 194 VAL A O 1
ATOM 1531 N N . THR A 1 195 ? 31.460 5.028 16.062 1.00 38.18 195 THR A N 1
ATOM 1532 C CA . THR A 1 195 ? 30.923 5.622 17.281 1.00 37.15 195 THR A CA 1
ATOM 1533 C C . THR A 1 195 ? 31.789 6.815 17.704 1.00 35.34 195 THR A C 1
ATOM 1534 O O . THR A 1 195 ? 31.281 7.911 17.907 1.00 35.21 195 THR A O 1
ATOM 1538 N N . THR A 1 196 ? 33.100 6.603 17.765 1.00 34.70 196 THR A N 1
ATOM 1539 C CA . THR A 1 196 ? 34.055 7.616 18.207 1.00 33.75 196 THR A CA 1
ATOM 1540 C C . THR A 1 196 ? 34.097 8.834 17.279 1.00 33.46 196 THR A C 1
ATOM 1541 O O . THR A 1 196 ? 34.166 9.973 17.755 1.00 34.89 196 THR A O 1
ATOM 1545 N N . ALA A 1 197 ? 34.048 8.598 15.969 1.00 31.53 197 ALA A N 1
ATOM 1546 C CA . ALA A 1 197 ? 34.053 9.693 14.994 1.00 30.25 197 ALA A CA 1
ATOM 1547 C C . ALA A 1 197 ? 32.784 10.558 15.081 1.00 28.50 197 ALA A C 1
ATOM 1548 O O . ALA A 1 197 ? 32.846 11.780 14.974 1.00 26.16 197 ALA A O 1
ATOM 1550 N N . TRP A 1 198 ? 31.641 9.919 15.295 1.00 28.91 198 TRP A N 1
ATOM 1551 C CA . TRP A 1 198 ? 30.397 10.643 15.522 1.00 30.13 198 TRP A CA 1
ATOM 1552 C C . TRP A 1 198 ? 30.477 11.465 16.776 1.00 31.51 198 TRP A C 1
ATOM 1553 O O . TRP A 1 198 ? 30.013 12.601 16.810 1.00 32.27 198 TRP A O 1
ATOM 1564 N N . ILE A 1 199 ? 31.091 10.906 17.815 1.00 33.60 199 ILE A N 1
ATOM 1565 C CA . ILE A 1 199 ? 31.296 11.626 19.081 1.00 35.38 199 ILE A CA 1
ATOM 1566 C C . ILE A 1 199 ? 32.216 12.822 18.871 1.00 36.24 199 ILE A C 1
ATOM 1567 O O . ILE A 1 199 ? 32.026 13.871 19.486 1.00 37.07 199 ILE A O 1
ATOM 1572 N N . LYS A 1 200 ? 33.211 12.646 18.003 1.00 36.09 200 LYS A N 1
ATOM 1573 C CA . LYS A 1 200 ? 34.220 13.668 17.744 1.00 36.39 200 LYS A CA 1
ATOM 1574 C C . LYS A 1 200 ? 33.588 14.937 17.176 1.00 37.74 200 LYS A C 1
ATOM 1575 O O . LYS A 1 200 ? 33.740 16.017 17.761 1.00 38.39 200 LYS A O 1
ATOM 1581 N N . GLU A 1 201 ? 32.863 14.800 16.061 1.00 36.80 201 GLU A N 1
ATOM 1582 C CA . GLU A 1 201 ? 32.322 15.959 15.350 1.00 36.51 201 GLU A CA 1
ATOM 1583 C C . GLU A 1 201 ? 31.158 16.646 16.064 1.00 34.50 201 GLU A C 1
ATOM 1584 O O . GLU A 1 201 ? 31.013 17.864 15.975 1.00 35.15 201 GLU A O 1
ATOM 1590 N N . ILE A 1 202 ? 30.329 15.872 16.760 1.00 33.83 202 ILE A N 1
ATOM 1591 C CA . ILE A 1 202 ? 29.248 16.442 17.565 1.00 33.21 202 ILE A CA 1
ATOM 1592 C C . ILE A 1 202 ? 29.817 17.259 18.724 1.00 32.40 202 ILE A C 1
ATOM 1593 O O . ILE A 1 202 ? 29.370 18.377 18.974 1.00 32.78 202 ILE A O 1
ATOM 1598 N N . SER A 1 203 ? 30.818 16.722 19.412 1.00 32.77 203 SER A N 1
ATOM 1599 C CA . SER A 1 203 ? 31.441 17.469 20.514 1.00 34.46 203 SER A CA 1
ATOM 1600 C C . SER A 1 203 ? 32.194 18.689 19.988 1.00 34.40 203 SER A C 1
ATOM 1601 O O . SER A 1 203 ? 32.190 19.740 20.624 1.00 33.76 203 SER A O 1
ATOM 1604 N N . GLU A 1 204 ? 32.820 18.554 18.818 1.00 35.66 204 GLU A N 1
ATOM 1605 C CA . GLU A 1 204 ? 33.435 19.705 18.154 1.00 35.77 204 GLU A CA 1
ATOM 1606 C C . GLU A 1 204 ? 32.385 20.732 17.743 1.00 34.15 204 GLU A C 1
ATOM 1607 O O . GLU A 1 204 ? 32.595 21.929 17.918 1.00 35.15 204 GLU A O 1
ATOM 1613 N N . TYR A 1 205 ? 31.248 20.268 17.233 1.00 34.09 205 TYR A N 1
ATOM 1614 C CA . TYR A 1 205 ? 30.158 21.184 16.886 1.00 33.91 205 TYR A CA 1
ATOM 1615 C C . TYR A 1 205 ? 29.660 21.961 18.109 1.00 33.19 205 TYR A C 1
ATOM 1616 O O . TYR A 1 205 ? 29.424 23.166 18.014 1.00 33.20 205 TYR A O 1
ATOM 1625 N N . ILE A 1 206 ? 29.504 21.276 19.244 1.00 32.25 206 ILE A N 1
ATOM 1626 C CA . ILE A 1 206 ? 29.171 21.953 20.504 1.00 32.48 206 ILE A CA 1
ATOM 1627 C C . ILE A 1 206 ? 30.254 22.977 20.854 1.00 33.95 206 ILE A C 1
ATOM 1628 O O . ILE A 1 206 ? 29.936 24.123 21.178 1.00 36.94 206 ILE A O 1
ATOM 1633 N N . LYS A 1 207 ? 31.522 22.586 20.754 1.00 33.31 207 LYS A N 1
ATOM 1634 C CA . LYS A 1 207 ? 32.621 23.494 21.090 1.00 34.55 207 LYS A CA 1
ATOM 1635 C C . LYS A 1 207 ? 32.695 24.768 20.232 1.00 35.66 207 LYS A C 1
ATOM 1636 O O . LYS A 1 207 ? 33.089 25.826 20.732 1.00 35.91 207 LYS A O 1
ATOM 1642 N N . SER A 1 208 ? 32.305 24.671 18.958 1.00 35.46 208 SER A N 1
ATOM 1643 C CA . SER A 1 208 ? 32.327 25.823 18.049 1.00 34.61 208 SER A CA 1
ATOM 1644 C C . SER A 1 208 ? 31.284 26.889 18.397 1.00 33.98 208 SER A C 1
ATOM 1645 O O . SER A 1 208 ? 31.540 28.078 18.225 1.00 35.83 208 SER A O 1
ATOM 1648 N N . ILE A 1 209 ? 30.116 26.475 18.887 1.00 33.44 209 ILE A N 1
ATOM 1649 C CA . ILE A 1 209 ? 29.130 27.427 19.423 1.00 32.89 209 ILE A CA 1
ATOM 1650 C C . ILE A 1 209 ? 29.459 27.859 20.864 1.00 31.67 209 ILE A C 1
ATOM 1651 O O . ILE A 1 209 ? 29.471 29.049 21.186 1.00 30.20 209 ILE A O 1
ATOM 1656 N N . ASP A 1 210 ? 29.730 26.889 21.726 1.00 31.49 210 ASP A N 1
ATOM 1657 C CA . ASP A 1 210 ? 29.864 27.160 23.160 1.00 30.96 210 ASP A CA 1
ATOM 1658 C C . ASP A 1 210 ? 31.302 26.963 23.636 1.00 31.19 210 ASP A C 1
ATOM 1659 O O . ASP A 1 210 ? 31.790 25.834 23.743 1.00 31.24 210 ASP A O 1
ATOM 1664 N N . SER A 1 211 ? 31.972 28.069 23.930 1.00 32.20 211 SER A N 1
ATOM 1665 C CA . SER A 1 211 ? 33.345 28.011 24.419 1.00 34.42 211 SER A CA 1
ATOM 1666 C C . SER A 1 211 ? 33.433 28.175 25.945 1.00 34.15 211 SER A C 1
ATOM 1667 O O . SER A 1 211 ? 34.526 28.267 26.499 1.00 34.50 211 SER A O 1
ATOM 1670 N N . ASN A 1 212 ? 32.293 28.214 26.623 1.00 33.05 212 ASN A N 1
ATOM 1671 C CA . ASN A 1 212 ? 32.302 28.390 28.081 1.00 34.82 212 ASN A CA 1
ATOM 1672 C C . ASN A 1 212 ? 32.188 27.069 28.818 1.00 33.16 212 ASN A C 1
ATOM 1673 O O . ASN A 1 212 ? 32.795 26.886 29.863 1.00 34.63 212 ASN A O 1
ATOM 1678 N N . HIS A 1 213 ? 31.419 26.147 28.248 1.00 32.10 213 HIS A N 1
ATOM 1679 C CA . HIS A 1 213 ? 31.015 24.940 28.947 1.00 31.69 213 HIS A CA 1
ATOM 1680 C C . HIS A 1 213 ? 31.852 23.739 28.650 1.00 32.46 213 HIS A C 1
ATOM 1681 O O . HIS A 1 213 ? 32.498 23.646 27.601 1.00 33.75 213 HIS A O 1
ATOM 1688 N N . LEU A 1 214 ? 31.829 22.800 29.591 1.00 32.18 214 LEU A N 1
ATOM 1689 C CA . LEU A 1 214 ? 32.447 21.499 29.405 1.00 30.96 214 LEU A CA 1
ATOM 1690 C C . LEU A 1 214 ? 31.554 20.618 28.548 1.00 30.43 214 LEU A C 1
ATOM 1691 O O . LEU A 1 214 ? 30.336 20.828 28.461 1.00 29.28 214 LEU A O 1
ATOM 1696 N N . VAL A 1 215 ? 32.169 19.633 27.910 1.00 29.58 215 VAL A N 1
ATOM 1697 C CA . VAL A 1 215 ? 31.430 18.682 27.096 1.00 31.22 215 VAL A CA 1
ATOM 1698 C C . VAL A 1 215 ? 31.886 17.279 27.472 1.00 31.06 215 VAL A C 1
ATOM 1699 O O . VAL A 1 215 ? 33.078 17.046 27.665 1.00 31.21 215 VAL A O 1
ATOM 1703 N N . ALA A 1 216 ? 30.922 16.368 27.601 1.00 31.78 216 ALA A N 1
ATOM 1704 C CA . ALA A 1 216 ? 31.191 14.940 27.756 1.00 31.48 216 ALA A CA 1
ATOM 1705 C C . ALA A 1 216 ? 30.246 14.143 26.862 1.00 31.67 216 ALA A C 1
ATOM 1706 O O . ALA A 1 216 ? 29.448 14.728 26.131 1.00 34.53 216 ALA A O 1
ATOM 1708 N N . VAL A 1 217 ? 30.339 12.817 26.899 1.00 31.21 217 VAL A N 1
ATOM 1709 C CA . VAL A 1 217 ? 29.438 11.996 26.094 1.00 30.69 217 VAL A CA 1
ATOM 1710 C C . VAL A 1 217 ? 28.177 11.654 26.866 1.00 30.29 217 VAL A C 1
ATOM 1711 O O . VAL A 1 217 ? 27.075 11.873 26.365 1.00 30.40 217 VAL A O 1
ATOM 1715 N N . GLY A 1 218 ? 28.349 11.131 28.083 1.00 30.84 218 GLY A N 1
ATOM 1716 C CA . GLY A 1 218 ? 27.241 10.625 28.893 1.00 28.77 218 GLY A CA 1
ATOM 1717 C C . GLY A 1 218 ? 27.055 9.127 28.731 1.00 30.28 218 GLY A C 1
ATOM 1718 O O . GLY A 1 218 ? 25.964 8.606 28.971 1.00 30.66 218 GLY A O 1
ATOM 1719 N N . ASP A 1 219 ? 28.117 8.436 28.312 1.00 31.23 219 ASP A N 1
ATOM 1720 C CA . ASP A 1 219 ? 28.080 6.987 28.073 1.00 31.82 219 ASP A CA 1
ATOM 1721 C C . ASP A 1 219 ? 28.232 6.193 29.357 1.00 31.56 219 ASP A C 1
ATOM 1722 O O . ASP A 1 219 ? 28.510 6.761 30.417 1.00 32.03 219 ASP A O 1
ATOM 1727 N N . GLU A 1 220 ? 28.060 4.877 29.248 1.00 30.75 220 GLU A N 1
ATOM 1728 C CA . GLU A 1 220 ? 28.179 3.974 30.390 1.00 30.46 220 GLU A CA 1
ATOM 1729 C C . GLU A 1 220 ? 29.634 3.726 30.788 1.00 30.23 220 GLU A C 1
ATOM 1730 O O . GLU A 1 220 ? 29.907 3.222 31.890 1.00 29.10 220 GLU A O 1
ATOM 1736 N N . GLY A 1 221 ? 30.553 4.072 29.887 1.00 28.67 221 GLY A N 1
ATOM 1737 C CA . GLY A 1 221 ? 31.985 3.977 30.150 1.00 28.34 221 GLY A CA 1
ATOM 1738 C C . GLY A 1 221 ? 32.608 2.695 29.657 1.00 28.24 221 GLY A C 1
ATOM 1739 O O . GLY A 1 221 ? 33.658 2.280 30.143 1.00 27.65 221 GLY A O 1
ATOM 1740 N N . PHE A 1 222 ? 31.967 2.077 28.672 1.00 30.44 222 PHE A N 1
ATOM 1741 C CA . PHE A 1 222 ? 32.441 0.815 28.108 1.00 30.90 222 PHE A CA 1
ATOM 1742 C C . PHE A 1 222 ? 33.767 0.980 27.374 1.00 31.32 222 PHE A C 1
ATOM 1743 O O . PHE A 1 222 ? 33.916 1.890 26.559 1.00 32.27 222 PHE A O 1
ATOM 1751 N N . PHE A 1 223 ? 34.726 0.103 27.698 1.00 31.49 223 PHE A N 1
ATOM 1752 C CA . PHE A 1 223 ? 36.066 0.110 27.096 1.00 30.76 223 PHE A CA 1
ATOM 1753 C C . PHE A 1 223 ? 36.126 -0.675 25.802 1.00 31.75 223 PHE A C 1
ATOM 1754 O O . PHE A 1 223 ? 35.237 -1.468 25.503 1.00 34.37 223 PHE A O 1
ATOM 1762 N N . ASN A 1 224 ? 37.197 -0.461 25.048 1.00 31.98 224 ASN A N 1
ATOM 1763 C CA . ASN A 1 224 ?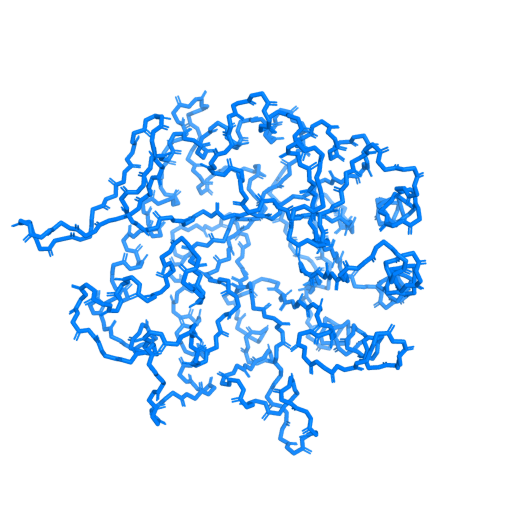 37.494 -1.269 23.876 1.00 31.95 224 ASN A CA 1
ATOM 1764 C C . ASN A 1 224 ? 38.900 -1.839 23.988 1.00 33.48 224 ASN A C 1
ATOM 1765 O O . ASN A 1 224 ? 39.765 -1.589 23.145 1.00 33.86 224 ASN A O 1
ATOM 1770 N N . ARG A 1 225 ? 39.123 -2.605 25.052 1.00 35.28 225 ARG A N 1
ATOM 1771 C CA . ARG A 1 225 ? 40.421 -3.215 25.289 1.00 37.17 225 ARG A CA 1
ATOM 1772 C C . ARG A 1 225 ? 40.469 -4.658 24.764 1.00 38.76 225 ARG A C 1
ATOM 1773 O O . ARG A 1 225 ? 39.779 -5.545 25.274 1.00 38.84 225 ARG A O 1
ATOM 1781 N N . LYS A 1 226 ? 41.290 -4.862 23.732 1.00 39.18 226 LYS A N 1
ATOM 1782 C CA . LYS A 1 226 ? 41.390 -6.130 23.005 1.00 39.38 226 LYS A CA 1
ATOM 1783 C C . LYS A 1 226 ? 41.545 -7.331 23.927 1.00 40.02 226 LYS A C 1
ATOM 1784 O O . LYS A 1 226 ? 42.411 -7.344 24.803 1.00 38.31 226 LYS A O 1
ATOM 1786 N N . GLY A 1 227 ? 40.687 -8.326 23.729 1.00 41.05 227 GLY A N 1
ATOM 1787 C CA . GLY A 1 227 ? 40.818 -9.610 24.408 1.00 41.94 227 GLY A CA 1
ATOM 1788 C C . GLY A 1 227 ? 40.641 -9.560 25.911 1.00 42.76 227 GLY A C 1
ATOM 1789 O O . GLY A 1 227 ? 41.294 -10.302 26.649 1.00 44.02 227 GLY A O 1
ATOM 1790 N N . GLU A 1 228 ? 39.771 -8.674 26.378 1.00 40.81 228 GLU A N 1
ATOM 1791 C CA . GLU A 1 228 ? 39.336 -8.746 27.766 1.00 39.10 228 GLU A CA 1
ATOM 1792 C C . GLU A 1 228 ? 38.001 -9.491 27.822 1.00 37.45 228 GLU A C 1
ATOM 1793 O O . GLU A 1 228 ? 37.350 -9.693 26.783 1.00 36.02 228 GLU A O 1
ATOM 1799 N N . SER A 1 229 ? 37.625 -9.937 29.017 1.00 35.45 229 SER A N 1
ATOM 1800 C CA . SER A 1 229 ? 36.558 -10.935 29.160 1.00 35.47 229 SER A CA 1
ATOM 1801 C C . SER A 1 229 ? 35.158 -10.416 28.852 1.00 35.88 229 SER A C 1
ATOM 1802 O O . SER A 1 229 ? 34.478 -10.951 27.983 1.00 36.90 229 SER A O 1
ATOM 1805 N N . ASP A 1 230 ? 34.748 -9.364 29.551 1.00 36.21 230 ASP A N 1
ATOM 1806 C CA . ASP A 1 230 ? 33.353 -8.933 29.567 1.00 35.67 230 ASP A CA 1
ATOM 1807 C C . ASP A 1 230 ? 32.984 -7.955 28.464 1.00 34.76 230 ASP A C 1
ATOM 1808 O O . ASP A 1 230 ? 33.854 -7.350 27.839 1.00 36.51 230 ASP A O 1
ATOM 1813 N N . TYR A 1 231 ? 31.679 -7.803 28.249 1.00 33.45 231 TYR A N 1
ATOM 1814 C CA . TYR A 1 231 ? 31.119 -6.915 27.227 1.00 33.05 231 TYR A CA 1
ATOM 1815 C C . TYR A 1 231 ? 31.483 -5.446 27.481 1.00 32.54 231 TYR A C 1
ATOM 1816 O O . TYR A 1 231 ? 31.658 -4.654 26.547 1.00 32.11 231 TYR A O 1
ATOM 1825 N N . GLU A 1 232 ? 31.611 -5.115 28.761 1.00 30.83 232 GLU A N 1
ATOM 1826 C CA . GLU A 1 232 ? 31.889 -3.766 29.241 1.00 29.20 232 GLU A CA 1
ATOM 1827 C C . GLU A 1 232 ? 33.360 -3.348 29.072 1.00 28.87 232 GLU A C 1
ATOM 1828 O O . GLU A 1 232 ? 33.688 -2.163 29.191 1.00 29.55 232 GLU A O 1
ATOM 1834 N N . TYR A 1 233 ? 34.234 -4.313 28.785 1.00 28.93 233 TYR A N 1
ATOM 1835 C CA . TYR A 1 233 ? 35.675 -4.064 28.652 1.00 28.53 233 TYR A CA 1
ATOM 1836 C C . TYR A 1 233 ? 36.261 -4.311 27.261 1.00 29.47 233 TYR A C 1
ATOM 1837 O O . TYR A 1 233 ? 37.338 -3.794 26.945 1.00 29.10 233 TYR A O 1
ATOM 1846 N N . ASN A 1 234 ? 35.574 -5.100 26.437 1.00 31.03 234 ASN A N 1
ATOM 1847 C CA . ASN A 1 234 ? 36.166 -5.588 25.189 1.00 32.88 234 ASN A CA 1
ATOM 1848 C C . ASN A 1 234 ? 35.694 -4.905 23.897 1.00 33.35 234 ASN A C 1
ATOM 1849 O O . ASN A 1 234 ? 36.025 -5.351 22.798 1.00 33.25 234 ASN A O 1
ATOM 1854 N N . GLY A 1 235 ? 34.920 -3.838 24.033 1.00 33.69 235 GLY A N 1
ATOM 1855 C CA . GLY A 1 235 ? 34.440 -3.095 22.881 1.00 35.79 235 GLY A CA 1
ATOM 1856 C C . GLY A 1 235 ? 33.301 -3.754 22.130 1.00 37.33 235 GLY A C 1
ATOM 1857 O O . GLY A 1 235 ? 33.020 -3.391 20.990 1.00 38.57 235 GLY A O 1
ATOM 1858 N N . GLY A 1 236 ? 32.640 -4.714 22.769 1.00 37.58 236 GLY A N 1
ATOM 1859 C CA . GLY A 1 236 ? 31.495 -5.390 22.168 1.00 37.52 236 GLY A CA 1
ATOM 1860 C C . GLY A 1 236 ? 30.319 -4.468 21.899 1.00 36.88 236 GLY A C 1
ATOM 1861 O O . GLY A 1 236 ? 29.588 -4.656 20.917 1.00 37.31 236 GLY A O 1
ATOM 1862 N N . SER A 1 237 ? 30.140 -3.479 22.776 1.00 35.19 237 SER A N 1
ATOM 1863 C CA . SER A 1 237 ? 29.077 -2.471 22.651 1.00 34.37 237 SER A CA 1
ATOM 1864 C C . SER A 1 237 ? 29.238 -1.535 21.441 1.00 34.25 237 SER A C 1
ATOM 1865 O O . SER A 1 237 ? 28.273 -0.895 21.001 1.00 34.27 237 SER A O 1
ATOM 1868 N N . GLY A 1 238 ? 30.459 -1.454 20.922 1.00 34.42 238 GLY A N 1
ATOM 1869 C CA . GLY A 1 238 ? 30.796 -0.511 19.861 1.00 35.28 238 GLY A CA 1
ATOM 1870 C C . GLY A 1 238 ? 31.292 0.821 20.400 1.00 35.81 238 GLY A C 1
ATOM 1871 O O . GLY A 1 238 ? 31.373 1.796 19.662 1.00 35.49 238 GLY A O 1
ATOM 1872 N N . MET A 1 239 ? 31.626 0.854 21.691 1.00 36.89 239 MET A N 1
ATOM 1873 C CA . MET A 1 239 ? 32.095 2.071 22.363 1.00 37.70 239 MET A CA 1
ATOM 1874 C C . MET A 1 239 ? 33.530 1.912 22.839 1.00 37.74 239 MET A C 1
ATOM 1875 O O . MET A 1 239 ? 33.988 0.803 23.094 1.00 40.90 239 MET A O 1
ATOM 1880 N N . ASP A 1 240 ? 34.225 3.031 22.986 1.00 36.61 240 ASP A N 1
ATOM 1881 C CA . ASP A 1 240 ? 35.652 3.0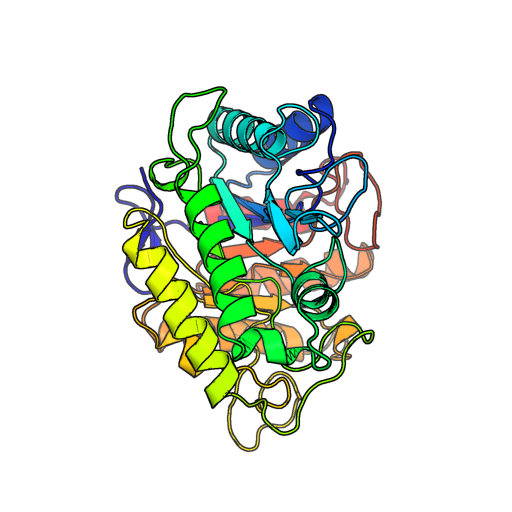09 23.256 1.00 34.83 240 ASP A CA 1
ATOM 1882 C C . ASP A 1 240 ? 35.973 4.149 24.195 1.00 33.02 240 ASP A C 1
ATOM 1883 O O . ASP A 1 240 ? 36.391 5.220 23.749 1.00 35.28 240 ASP A O 1
ATOM 1888 N N . PHE A 1 241 ? 35.776 3.919 25.490 1.00 30.75 241 PHE A N 1
ATOM 1889 C CA . PHE A 1 241 ? 36.032 4.937 26.512 1.00 29.99 241 PHE A CA 1
ATOM 1890 C C . PHE A 1 241 ? 37.387 5.598 26.327 1.00 28.65 241 PHE A C 1
ATOM 1891 O O . PHE A 1 241 ? 37.487 6.816 26.412 1.00 29.42 241 PHE A O 1
ATOM 1899 N N . ASP A 1 242 ? 38.418 4.798 26.074 1.00 28.62 242 ASP A N 1
ATOM 1900 C CA . ASP A 1 242 ? 39.772 5.320 25.844 1.00 29.54 242 ASP A CA 1
ATOM 1901 C C . ASP A 1 242 ? 39.837 6.320 24.685 1.00 29.70 242 ASP A C 1
ATOM 1902 O O . ASP A 1 242 ? 40.399 7.413 24.829 1.00 29.46 242 ASP A O 1
ATOM 1907 N N . ALA A 1 243 ? 39.253 5.955 23.545 1.00 29.34 243 ALA A N 1
ATOM 1908 C CA . ALA A 1 243 ? 39.297 6.827 22.377 1.00 30.11 243 ALA A CA 1
ATOM 1909 C C . ALA A 1 243 ? 38.467 8.095 22.589 1.00 30.48 243 ALA A C 1
ATOM 1910 O O . ALA A 1 243 ? 38.772 9.142 22.006 1.00 31.96 243 ALA A O 1
ATOM 1912 N N . ILE A 1 244 ? 37.429 8.002 23.421 1.00 29.38 244 ILE A N 1
ATOM 1913 C CA . ILE A 1 244 ? 36.574 9.153 23.723 1.00 28.54 244 ILE A CA 1
ATOM 1914 C C . ILE A 1 244 ? 37.323 10.151 24.599 1.00 28.81 244 ILE A C 1
ATOM 1915 O O . ILE A 1 244 ? 37.451 11.325 24.245 1.00 29.29 244 ILE A O 1
ATOM 1920 N N . LEU A 1 245 ? 37.835 9.676 25.733 1.00 28.41 245 LEU A N 1
ATOM 1921 C CA . LEU A 1 245 ? 38.603 10.511 26.649 1.00 28.42 245 LEU A CA 1
ATOM 1922 C C . LEU A 1 245 ? 39.875 11.107 26.003 1.00 29.09 245 LEU A C 1
ATOM 1923 O O . LEU A 1 245 ? 40.408 12.103 26.474 1.00 29.61 245 LEU A O 1
ATOM 1928 N N . ALA A 1 246 ? 40.344 10.515 24.909 1.00 29.69 246 ALA A N 1
ATOM 1929 C CA . ALA A 1 246 ? 41.520 11.031 24.203 1.00 29.44 246 ALA A CA 1
ATOM 1930 C C . ALA A 1 246 ? 41.214 12.212 23.278 1.00 30.50 246 ALA A C 1
ATOM 1931 O O . ALA A 1 246 ? 42.135 12.902 22.833 1.00 31.15 246 ALA A O 1
ATOM 1933 N N . LEU A 1 247 ? 39.933 12.434 22.985 1.00 30.80 247 LEU A N 1
ATOM 1934 C CA . LEU A 1 247 ? 39.507 13.562 22.154 1.00 31.44 247 LEU A CA 1
ATOM 1935 C C . LEU A 1 247 ? 39.648 14.873 22.920 1.00 33.02 247 LEU A C 1
ATOM 1936 O O . LEU A 1 247 ? 39.190 14.991 24.066 1.00 32.63 247 LEU A O 1
ATOM 1941 N N . SER A 1 248 ? 40.276 15.857 22.280 1.00 34.41 248 SER A N 1
ATOM 1942 C CA . SER A 1 248 ? 40.497 17.173 22.884 1.00 34.63 248 SER A CA 1
ATOM 1943 C C . SER A 1 248 ? 39.179 17.928 23.024 1.00 34.28 248 SER A C 1
ATOM 1944 O O . SER A 1 248 ? 39.074 18.886 23.790 1.00 34.35 248 SER A O 1
ATOM 1947 N N . SER A 1 249 ? 38.172 17.469 22.289 1.00 33.80 249 SER A N 1
ATOM 1948 C CA . SER A 1 249 ? 36.841 18.056 22.307 1.00 33.20 249 SER A CA 1
ATOM 1949 C C . SER A 1 249 ? 35.968 17.582 23.481 1.00 31.80 249 SER A C 1
ATOM 1950 O O . SER A 1 249 ? 34.861 18.086 23.675 1.00 30.99 249 SER A O 1
ATOM 1953 N N . ILE A 1 250 ? 36.465 16.604 24.237 1.00 31.40 250 ILE A N 1
ATOM 1954 C CA . ILE A 1 250 ? 35.770 16.035 25.401 1.00 30.14 250 ILE A CA 1
ATOM 1955 C C . ILE A 1 250 ? 36.524 16.430 26.671 1.00 29.70 250 ILE A C 1
ATOM 1956 O O . ILE A 1 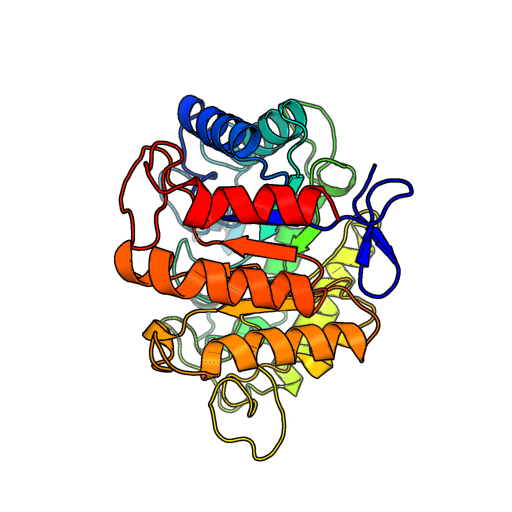250 ? 37.688 16.064 26.847 1.00 29.25 250 ILE A O 1
ATOM 1961 N N . ASP A 1 251 ? 35.864 17.164 27.559 1.00 30.19 251 ASP A N 1
ATOM 1962 C CA . ASP A 1 251 ? 36.533 17.706 28.753 1.00 31.20 251 ASP A CA 1
ATOM 1963 C C . ASP A 1 251 ? 36.607 16.745 29.928 1.00 31.05 251 ASP A C 1
ATOM 1964 O O . ASP A 1 251 ? 37.588 16.751 30.670 1.00 30.82 251 ASP A O 1
ATOM 1969 N N . PHE A 1 252 ? 35.560 15.944 30.111 1.00 31.76 252 PHE A N 1
ATOM 1970 C CA . PHE A 1 252 ? 35.557 14.894 31.127 1.00 31.50 252 PHE A CA 1
ATOM 1971 C C . PHE A 1 252 ? 34.912 13.603 30.614 1.00 31.82 252 PHE A C 1
ATOM 1972 O O . PHE A 1 252 ? 34.129 13.619 29.660 1.00 32.02 252 PHE A O 1
ATOM 1980 N N . GLY A 1 253 ? 35.274 12.487 31.239 1.00 31.42 253 GLY A N 1
ATOM 1981 C CA . GLY A 1 253 ? 34.726 11.182 30.889 1.00 30.33 253 GLY A CA 1
ATOM 1982 C C . GLY A 1 253 ? 33.606 10.769 31.822 1.00 30.82 253 GLY A C 1
ATOM 1983 O O . GLY A 1 253 ? 33.581 11.148 33.004 1.00 31.53 253 GLY A O 1
ATOM 1984 N N . THR A 1 254 ? 32.678 9.987 31.287 1.00 29.70 254 THR A N 1
ATOM 1985 C CA . THR A 1 254 ? 31.546 9.520 32.063 1.00 30.61 254 THR A CA 1
ATOM 1986 C C . THR A 1 254 ? 31.437 8.012 32.008 1.00 29.63 254 THR A C 1
ATOM 1987 O O . THR A 1 254 ? 31.677 7.397 30.967 1.00 29.50 254 THR A O 1
ATOM 1991 N N . PHE A 1 255 ? 31.079 7.432 33.145 1.00 29.02 255 PHE A N 1
ATOM 1992 C CA . PHE A 1 255 ? 30.712 6.030 33.218 1.00 28.92 255 PHE A CA 1
ATOM 1993 C C . PHE A 1 255 ? 29.565 5.752 34.206 1.00 29.79 255 PHE A C 1
ATOM 1994 O O . PHE A 1 255 ? 29.312 6.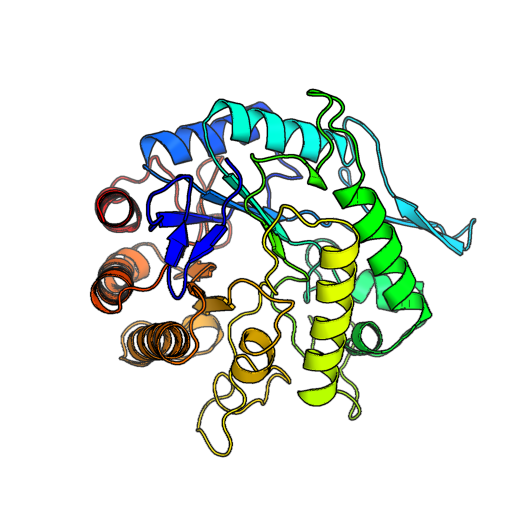515 35.149 1.00 29.76 255 PHE A O 1
ATOM 2002 N N . HIS A 1 256 ? 28.863 4.655 33.951 1.00 30.45 256 HIS A N 1
ATOM 2003 C CA . HIS A 1 256 ? 27.702 4.264 34.727 1.00 30.11 256 HIS A CA 1
ATOM 2004 C C . HIS A 1 256 ? 27.993 2.959 35.393 1.00 28.77 256 HIS A C 1
ATOM 2005 O O . HIS A 1 256 ? 28.898 2.237 34.980 1.00 27.33 256 HIS A O 1
ATOM 2012 N N . LEU A 1 257 ? 27.235 2.650 36.439 1.00 29.67 257 LEU A N 1
ATOM 2013 C CA . LEU A 1 257 ? 27.373 1.381 37.148 1.00 29.29 257 LEU A CA 1
ATOM 2014 C C . LEU A 1 257 ? 26.017 0.731 37.416 1.00 29.59 257 LEU A C 1
ATOM 2015 O O . LEU A 1 257 ? 25.218 1.237 38.203 1.00 29.11 257 LEU A O 1
ATOM 2020 N N . TYR A 1 258 ? 25.774 -0.391 36.735 1.00 31.27 258 TYR A N 1
ATOM 2021 C CA . TYR A 1 258 ? 24.560 -1.192 36.907 1.00 32.07 258 TYR A CA 1
ATOM 2022 C C . TYR A 1 258 ? 24.881 -2.690 36.862 1.00 33.16 258 TYR A C 1
ATOM 2023 O O . TYR A 1 258 ? 24.728 -3.334 35.808 1.00 32.86 258 TYR A O 1
ATOM 2032 N N . PRO A 1 259 ? 25.337 -3.251 38.005 1.00 33.67 259 PRO A N 1
ATOM 2033 C CA . PRO A 1 259 ? 25.767 -4.657 38.036 1.00 34.30 259 PRO A CA 1
ATOM 2034 C C . PRO A 1 259 ? 24.640 -5.662 37.789 1.00 35.70 259 PRO A C 1
ATOM 2035 O O . PRO A 1 259 ? 24.892 -6.716 37.205 1.00 36.38 259 PRO A O 1
ATOM 2039 N N . GLU A 1 260 ? 23.419 -5.334 38.220 1.00 36.59 260 GLU A N 1
ATOM 2040 C CA . GLU A 1 260 ? 22.261 -6.222 38.036 1.00 35.82 260 GLU A CA 1
ATOM 2041 C C . GLU A 1 260 ? 21.856 -6.312 36.570 1.00 34.85 260 GLU A C 1
ATOM 2042 O O . GLU A 1 260 ? 21.632 -7.404 36.056 1.00 34.61 260 GLU A O 1
ATOM 2048 N N . ALA A 1 261 ? 21.791 -5.163 35.899 1.00 33.48 261 ALA A N 1
ATOM 2049 C CA . ALA A 1 261 ? 21.453 -5.104 34.478 1.00 33.78 261 ALA A CA 1
ATOM 2050 C C . ALA A 1 261 ? 22.497 -5.801 33.618 1.00 34.87 261 ALA A C 1
ATOM 2051 O O . ALA A 1 261 ? 22.185 -6.325 32.547 1.00 36.33 261 ALA A O 1
ATOM 2053 N N . TRP A 1 262 ? 23.737 -5.800 34.096 1.00 35.48 262 TRP A N 1
ATOM 2054 C CA . TRP A 1 262 ? 24.857 -6.344 33.341 1.00 35.40 262 TRP A CA 1
ATOM 2055 C C . TRP A 1 262 ? 25.206 -7.710 33.840 1.00 36.78 262 TRP A C 1
ATOM 2056 O O . TRP A 1 262 ? 26.130 -8.357 33.329 1.00 36.21 262 TRP A O 1
ATOM 2067 N N . SER A 1 263 ? 24.445 -8.157 34.840 1.00 37.70 263 SER A N 1
ATOM 2068 C CA . SER A 1 263 ? 24.645 -9.441 35.525 1.00 40.13 263 SER A CA 1
ATOM 2069 C C . SER A 1 263 ? 26.087 -9.663 36.026 1.00 39.17 263 SER A C 1
ATOM 2070 O O . SER A 1 263 ? 26.763 -10.622 35.650 1.00 38.74 263 SER A O 1
ATOM 2073 N N . LYS A 1 264 ? 26.545 -8.769 36.889 1.00 39.17 264 LYS A N 1
ATOM 2074 C CA . LYS A 1 264 ? 27.892 -8.885 37.420 1.00 41.36 264 LYS A CA 1
ATOM 2075 C C . LYS A 1 264 ? 27.901 -9.249 38.894 1.00 43.95 264 LYS A C 1
ATOM 2076 O O . LYS A 1 264 ? 28.963 -9.315 39.513 1.00 46.52 264 LYS A O 1
ATOM 2082 N N . GLY A 1 265 ? 26.717 -9.511 39.440 1.00 45.76 265 GLY A N 1
ATOM 2083 C CA . GLY A 1 265 ? 26.584 -9.914 40.835 1.00 50.56 265 GLY A CA 1
ATOM 2084 C C . GLY A 1 265 ? 26.665 -8.706 41.743 1.00 53.62 265 GLY A C 1
ATOM 2085 O O . GLY A 1 265 ? 27.610 -7.914 41.662 1.00 53.66 265 GLY A O 1
ATOM 2086 N N . THR A 1 266 ? 25.666 -8.566 42.608 1.00 55.97 266 THR A N 1
ATOM 2087 C CA . THR A 1 266 ? 25.554 -7.403 43.483 1.00 57.42 266 THR A CA 1
ATOM 2088 C C . THR A 1 266 ? 26.198 -7.627 44.866 1.00 58.48 266 THR A C 1
ATOM 2089 O O . THR A 1 266 ? 25.690 -7.141 45.881 1.00 61.17 266 THR A O 1
ATOM 2091 N N . ASP A 1 267 ? 27.316 -8.359 44.891 1.00 56.93 267 ASP A N 1
ATOM 2092 C CA . ASP A 1 267 ? 28.073 -8.638 46.122 1.00 55.27 267 ASP A CA 1
ATOM 2093 C C . ASP A 1 267 ? 29.571 -8.837 45.853 1.00 54.41 267 ASP A C 1
ATOM 2094 O O . ASP A 1 267 ? 30.407 -8.607 46.738 1.00 53.68 267 ASP A O 1
ATOM 2096 N N . SER A 1 268 ? 29.891 -9.255 44.627 1.00 49.61 268 SER A N 1
ATOM 2097 C CA . SER A 1 268 ? 31.261 -9.587 44.207 1.00 46.06 268 SER A CA 1
ATOM 2098 C C . SER A 1 268 ? 32.210 -8.375 44.107 1.00 44.62 268 SER A C 1
ATOM 2099 O O . SER A 1 268 ? 31.900 -7.278 44.588 1.00 44.65 268 SER A O 1
ATOM 2102 N N . SER A 1 269 ? 33.364 -8.585 43.473 1.00 40.18 269 SER A N 1
ATOM 2103 C CA . SER A 1 269 ? 34.379 -7.540 43.333 1.00 38.58 269 SER A CA 1
ATOM 2104 C C . SER A 1 269 ? 34.365 -6.774 41.992 1.00 35.73 269 SER A C 1
ATOM 2105 O O . SER A 1 269 ? 35.142 -5.828 41.814 1.00 35.99 269 SER A O 1
ATOM 2108 N N . TRP A 1 270 ? 33.487 -7.163 41.068 1.00 32.04 270 TRP A N 1
ATOM 2109 C CA . TRP A 1 270 ? 33.479 -6.583 39.716 1.00 30.81 270 TRP A CA 1
ATOM 2110 C C . TRP A 1 270 ? 33.210 -5.105 39.714 1.00 30.23 270 TRP A C 1
ATOM 2111 O O . TRP A 1 270 ? 33.824 -4.359 38.946 1.00 30.90 270 TRP A O 1
ATOM 2122 N N . SER A 1 271 ? 32.304 -4.674 40.589 1.00 28.75 271 SER A N 1
ATOM 2123 C CA . SER A 1 271 ? 31.859 -3.290 40.638 1.00 28.30 271 SER A CA 1
ATOM 2124 C C . SER A 1 271 ? 32.921 -2.362 41.208 1.00 28.61 271 SER A C 1
ATOM 2125 O O . SER A 1 271 ? 33.153 -1.283 40.665 1.00 28.47 271 SER A O 1
ATOM 2128 N N . VAL A 1 272 ? 33.553 -2.778 42.305 1.00 28.00 272 VAL A N 1
ATOM 2129 C CA . VAL A 1 272 ? 34.664 -2.031 42.858 1.00 27.37 272 VAL A CA 1
ATOM 2130 C C . VAL A 1 272 ? 35.778 -1.956 41.823 1.00 26.63 272 VAL A C 1
ATOM 2131 O O . VAL A 1 272 ? 36.333 -0.891 41.579 1.00 27.32 272 VAL A O 1
ATOM 2135 N N . GLN A 1 273 ? 36.110 -3.089 41.218 1.00 27.11 273 GLN A N 1
ATOM 2136 C CA . GLN A 1 273 ? 37.116 -3.108 40.148 1.00 28.01 273 GLN A CA 1
ATOM 2137 C C . GLN A 1 273 ? 36.749 -2.168 38.992 1.00 26.99 273 GLN A C 1
ATOM 2138 O O . GLN A 1 273 ? 37.626 -1.563 38.386 1.00 27.96 273 GLN A O 1
ATOM 2144 N N . TRP A 1 274 ? 35.456 -2.039 38.714 1.00 26.19 274 TRP A N 1
ATOM 2145 C CA . TRP A 1 274 ? 34.951 -1.185 37.633 1.00 26.68 274 TRP A CA 1
ATOM 2146 C C . TRP A 1 274 ? 35.224 0.279 37.882 1.00 26.98 274 TRP A C 1
ATOM 2147 O O . TRP A 1 274 ? 35.633 1.008 36.959 1.00 25.33 274 TRP A O 1
ATOM 2158 N N . ILE A 1 275 ? 34.998 0.718 39.126 1.00 25.79 275 ILE A N 1
ATOM 2159 C CA . ILE A 1 275 ? 35.275 2.096 39.548 1.00 26.33 275 ILE A CA 1
ATOM 2160 C C . ILE A 1 275 ? 36.779 2.367 39.482 1.00 27.41 275 ILE A C 1
ATOM 2161 O O . ILE A 1 275 ? 37.218 3.296 38.801 1.00 27.21 275 ILE A O 1
ATOM 2166 N N . LYS A 1 276 ? 37.559 1.551 40.195 1.00 29.35 276 LYS A N 1
ATOM 2167 C CA . LYS A 1 276 ? 39.023 1.643 40.193 1.00 29.24 276 LYS A CA 1
ATOM 2168 C C . LYS A 1 276 ? 39.559 1.776 38.762 1.00 28.84 276 LYS A C 1
ATOM 2169 O O . LYS A 1 276 ? 40.411 2.626 38.492 1.00 28.11 276 LYS A O 1
ATOM 2175 N N . ASP A 1 277 ? 39.052 0.938 37.856 1.00 29.09 277 ASP A N 1
ATOM 2176 C CA . ASP A 1 277 ? 39.462 0.972 36.439 1.00 28.98 277 ASP A CA 1
ATOM 2177 C C . ASP A 1 277 ? 39.205 2.318 35.764 1.00 27.60 277 ASP A C 1
ATOM 2178 O O . ASP A 1 277 ? 40.023 2.776 34.975 1.00 29.14 277 ASP A O 1
ATOM 2183 N N . HIS A 1 278 ? 38.081 2.951 36.077 1.00 26.50 278 HIS A N 1
ATOM 2184 C CA . HIS A 1 278 ? 37.807 4.290 35.558 1.00 26.85 278 HIS A CA 1
ATOM 2185 C C . HIS A 1 278 ? 38.561 5.388 36.271 1.00 26.15 278 HIS A C 1
ATOM 2186 O O . HIS A 1 278 ? 38.955 6.369 35.637 1.00 26.45 278 HIS A O 1
ATOM 2193 N N . ALA A 1 279 ? 38.786 5.236 37.578 1.00 25.90 279 ALA A N 1
ATOM 2194 C CA . ALA A 1 279 ? 39.642 6.160 38.330 1.00 26.23 279 ALA A CA 1
ATOM 2195 C C . ALA A 1 279 ? 41.078 6.125 37.828 1.00 26.87 279 ALA A C 1
ATOM 2196 O O . ALA A 1 279 ? 41.783 7.126 37.888 1.00 29.15 279 ALA A O 1
ATOM 2198 N N . ALA A 1 280 ? 41.509 4.965 37.348 1.00 27.91 280 ALA A N 1
ATOM 2199 C CA . ALA A 1 280 ? 42.829 4.807 36.748 1.00 29.11 280 ALA A CA 1
ATOM 2200 C C . ALA A 1 280 ? 42.895 5.512 35.394 1.00 30.44 280 ALA A C 1
ATOM 2201 O O . ALA A 1 280 ? 43.908 6.118 35.057 1.00 31.39 280 ALA A O 1
ATOM 2203 N N . ALA A 1 281 ? 41.814 5.436 34.626 1.00 31.41 281 ALA A N 1
ATOM 2204 C CA . ALA A 1 281 ? 41.777 6.080 33.308 1.00 33.08 281 ALA A CA 1
ATOM 2205 C C . ALA A 1 281 ? 41.790 7.597 33.468 1.00 33.68 281 ALA A C 1
ATOM 2206 O O . ALA A 1 281 ? 42.332 8.297 32.618 1.00 34.87 281 ALA A O 1
ATOM 2208 N N . GLN A 1 282 ? 41.208 8.081 34.572 1.00 34.43 282 GLN A N 1
ATOM 2209 C CA . GLN A 1 282 ? 41.281 9.491 34.978 1.00 32.94 282 GLN A CA 1
ATOM 2210 C C . GLN A 1 282 ? 42.713 9.889 35.308 1.00 33.87 282 GLN A C 1
ATOM 2211 O O . GLN A 1 282 ? 43.157 10.984 34.949 1.00 32.30 282 GLN A O 1
ATOM 2217 N N . ALA A 1 283 ? 43.423 9.008 36.013 1.00 33.27 283 ALA A N 1
ATOM 2218 C CA . ALA A 1 283 ? 44.814 9.269 36.379 1.00 33.38 283 ALA A CA 1
ATOM 2219 C C . ALA A 1 283 ? 45.783 9.131 35.199 1.00 32.32 283 ALA A C 1
ATOM 2220 O O . ALA A 1 283 ? 46.758 9.867 35.115 1.00 32.12 283 ALA A O 1
ATOM 2222 N N . ASP A 1 284 ? 45.511 8.195 34.297 1.00 32.12 284 ASP A N 1
ATOM 2223 C CA . ASP A 1 284 ? 46.445 7.864 33.212 1.00 34.21 284 ASP A CA 1
ATOM 2224 C C . ASP A 1 284 ? 46.301 8.785 31.997 1.00 33.93 284 ASP A C 1
ATOM 2225 O O . ASP A 1 284 ? 47.268 9.045 31.278 1.00 33.53 284 ASP A O 1
ATOM 2230 N N . ALA A 1 285 ? 45.083 9.248 31.758 1.00 34.86 285 ALA A N 1
ATOM 2231 C CA . ALA A 1 285 ? 44.876 10.432 30.941 1.00 38.24 285 ALA A CA 1
ATOM 2232 C C . ALA A 1 285 ? 44.768 11.529 31.989 1.00 39.01 285 ALA A C 1
ATOM 2233 O O . ALA A 1 285 ? 44.713 11.238 33.173 1.00 41.90 285 ALA A O 1
ATOM 2235 N N . ASP A 1 286 ? 44.777 12.787 31.598 1.00 40.50 286 ASP A N 1
ATOM 2236 C CA . ASP A 1 286 ? 44.756 13.813 32.629 1.00 39.42 286 ASP A CA 1
ATOM 2237 C C . ASP A 1 286 ? 43.436 14.577 32.599 1.00 37.11 286 ASP A C 1
ATOM 2238 O O . ASP A 1 286 ? 43.420 15.798 32.510 1.00 38.92 286 ASP A O 1
ATOM 2243 N N . LYS A 1 287 ? 42.332 13.828 32.662 1.00 35.17 287 LYS A N 1
ATOM 2244 C CA . LYS A 1 287 ? 40.971 14.371 32.571 1.00 32.46 287 LYS A CA 1
ATOM 2245 C C . LYS A 1 287 ? 40.092 13.798 33.666 1.00 31.50 287 LYS A C 1
ATOM 2246 O O . LYS A 1 287 ? 40.195 12.606 33.972 1.00 30.73 287 LYS A O 1
ATOM 2252 N N . PRO A 1 288 ? 39.203 14.633 34.240 1.00 30.51 288 PRO A N 1
ATOM 2253 C CA . PRO A 1 288 ? 38.294 14.130 35.257 1.00 29.74 288 PRO A CA 1
ATOM 2254 C C . PRO A 1 288 ? 37.348 13.102 34.657 1.00 29.68 288 PRO A C 1
ATOM 2255 O O . PRO A 1 288 ? 37.000 13.176 33.461 1.00 28.47 288 PRO A O 1
ATOM 2259 N N . VAL A 1 289 ? 36.978 12.133 35.487 1.00 28.75 289 VAL A N 1
ATOM 2260 C CA . VAL A 1 289 ? 35.982 11.139 35.136 1.00 28.23 289 VAL A CA 1
ATOM 2261 C C . VAL A 1 289 ? 34.912 11.183 36.224 1.00 28.63 289 VAL A C 1
ATOM 2262 O O . VAL A 1 289 ? 35.201 11.493 37.385 1.00 26.42 289 VAL A O 1
ATOM 2266 N N . ILE A 1 290 ? 33.673 10.915 35.822 1.00 28.86 290 ILE A N 1
ATOM 2267 C CA . ILE A 1 290 ? 32.544 10.944 36.733 1.00 28.20 290 ILE A CA 1
ATOM 2268 C C . ILE A 1 290 ? 31.699 9.685 36.554 1.00 28.51 290 ILE A C 1
ATOM 2269 O O . ILE A 1 290 ? 31.308 9.329 35.433 1.00 28.55 290 ILE A O 1
ATOM 2274 N N . MET A 1 291 ? 31.462 8.989 37.663 1.00 28.37 291 MET A N 1
ATOM 2275 C CA . MET A 1 291 ? 30.503 7.895 37.694 1.00 28.29 291 MET A CA 1
ATOM 2276 C C . MET A 1 291 ? 29.153 8.564 37.830 1.00 28.52 291 MET A C 1
ATOM 2277 O O . MET A 1 291 ? 28.648 8.775 38.933 1.00 27.59 291 MET A O 1
ATOM 2282 N N . GLU A 1 292 ? 28.582 8.932 36.690 1.00 28.42 292 GLU A N 1
ATOM 2283 C CA . GLU A 1 292 ? 27.454 9.850 36.704 1.00 29.08 292 GLU A CA 1
ATOM 2284 C C . GLU A 1 292 ? 26.123 9.139 36.877 1.00 28.86 292 GLU A C 1
ATOM 2285 O O . GLU A 1 292 ? 25.108 9.790 37.122 1.00 30.06 292 GLU A O 1
ATOM 2291 N N . GLU A 1 293 ? 26.133 7.817 36.715 1.00 28.06 293 GLU A N 1
ATOM 2292 C CA . GLU A 1 293 ? 24.993 6.976 37.065 1.00 29.63 293 GLU A CA 1
ATOM 2293 C C . GLU A 1 293 ? 25.484 5.767 37.834 1.00 30.36 293 GLU A C 1
ATOM 2294 O O . GLU A 1 293 ? 26.421 5.089 37.409 1.00 30.26 293 GLU A O 1
ATOM 2300 N N .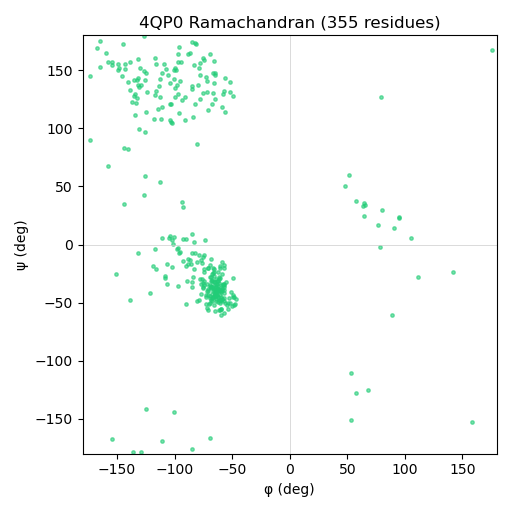 TYR A 1 294 ? 24.866 5.517 38.980 1.00 30.26 294 TYR A N 1
ATOM 2301 C CA . TYR A 1 294 ? 24.974 4.214 39.622 1.00 30.29 294 TYR A CA 1
ATOM 2302 C C . TYR A 1 294 ? 23.713 3.897 40.388 1.00 29.80 294 TYR A C 1
ATOM 2303 O O . TYR A 1 294 ? 23.010 4.806 40.842 1.00 29.45 294 TYR A O 1
ATOM 2312 N N . GLY A 1 295 ? 23.405 2.612 40.491 1.00 29.80 295 GLY A N 1
ATOM 2313 C CA . GLY A 1 295 ? 22.187 2.211 41.163 1.00 32.90 295 GLY A CA 1
ATOM 2314 C C . GLY A 1 295 ? 22.112 0.751 41.525 1.00 34.86 295 GLY A C 1
ATOM 2315 O O . GLY A 1 295 ? 22.730 -0.095 40.880 1.00 36.80 295 GLY A O 1
ATOM 2316 N N . LEU A 1 296 ? 21.353 0.473 42.579 1.00 35.59 296 LEU A N 1
ATOM 2317 C CA . LEU A 1 296 ? 20.975 -0.880 42.950 1.00 35.90 296 LEU A CA 1
ATOM 2318 C C . LEU A 1 296 ? 19.470 -0.914 43.220 1.00 37.29 296 LEU A C 1
ATOM 2319 O O . LEU A 1 296 ? 18.905 0.055 43.747 1.00 35.88 296 LEU A O 1
ATOM 2324 N N . SER A 1 297 ? 18.840 -2.027 42.837 1.00 38.48 297 SER A N 1
ATOM 2325 C CA . SER A 1 297 ? 17.376 -2.179 42.822 1.00 39.68 297 SER A CA 1
ATOM 2326 C C . SER A 1 297 ? 16.682 -2.151 44.180 1.00 38.76 297 SER A C 1
ATOM 2327 O O . SER A 1 297 ? 15.472 -1.932 44.247 1.00 39.52 297 SER A O 1
ATOM 2330 N N . THR A 1 298 ? 17.410 -2.414 45.257 1.00 37.75 298 THR A N 1
ATOM 2331 C CA . THR A 1 298 ? 16.755 -2.464 46.563 1.00 38.26 298 THR A CA 1
ATOM 2332 C C . THR A 1 298 ? 17.476 -1.631 47.598 1.00 39.33 298 THR A C 1
ATOM 2333 O O . THR A 1 298 ? 18.690 -1.424 47.519 1.00 39.85 298 THR A O 1
ATOM 2337 N N . ASP A 1 299 ? 16.704 -1.159 48.570 1.00 40.33 299 ASP A N 1
ATOM 2338 C CA . ASP A 1 299 ? 17.230 -0.435 49.711 1.00 40.45 299 ASP A CA 1
ATOM 2339 C C . ASP A 1 299 ? 18.374 -1.231 50.325 1.00 39.36 299 ASP A C 1
ATOM 2340 O O . ASP A 1 299 ? 19.483 -0.715 50.497 1.00 39.80 299 ASP A O 1
ATOM 2345 N N . ALA A 1 300 ? 18.094 -2.498 50.627 1.00 37.45 300 ALA A N 1
ATOM 2346 C CA . ALA A 1 300 ? 19.054 -3.400 51.253 1.00 34.40 300 ALA A CA 1
ATOM 2347 C C . ALA A 1 300 ? 20.342 -3.601 50.434 1.00 33.92 300 ALA A C 1
ATOM 2348 O O . ALA A 1 300 ? 21.417 -3.692 51.011 1.00 32.50 300 ALA A O 1
ATOM 2350 N N . LEU A 1 301 ? 20.239 -3.670 49.102 1.00 33.02 301 LEU A N 1
ATOM 2351 C CA . LEU A 1 301 ? 21.437 -3.731 48.253 1.00 31.29 301 LEU A CA 1
ATOM 2352 C C . LEU A 1 301 ? 22.227 -2.436 48.326 1.00 30.62 301 LEU A C 1
ATOM 2353 O O . LEU A 1 301 ? 23.454 -2.446 48.371 1.00 30.66 301 LEU A O 1
ATOM 2358 N N . ARG A 1 302 ? 21.510 -1.320 48.355 1.00 30.15 302 ARG A N 1
ATOM 2359 C CA . ARG A 1 302 ? 22.137 -0.015 48.429 1.00 29.12 302 ARG A CA 1
ATOM 2360 C C . ARG A 1 302 ? 22.844 0.231 49.772 1.00 29.93 302 ARG A C 1
ATOM 2361 O O . ARG A 1 302 ? 23.990 0.678 49.786 1.00 31.55 302 ARG A O 1
ATOM 2369 N N . VAL A 1 303 ? 22.199 -0.088 50.893 1.00 30.48 303 VAL A N 1
ATOM 2370 C CA . VAL A 1 303 ? 22.873 0.051 52.207 1.00 31.12 303 VAL A CA 1
ATOM 2371 C C . VAL A 1 303 ? 24.106 -0.858 52.327 1.00 31.71 303 VAL A C 1
ATOM 2372 O O . VAL A 1 303 ? 25.030 -0.570 53.092 1.00 32.38 303 VAL A O 1
ATOM 2376 N N . ALA A 1 304 ? 24.115 -1.934 51.539 1.00 32.12 304 ALA A N 1
ATOM 2377 C CA . ALA A 1 304 ? 25.222 -2.891 51.495 1.00 31.87 304 ALA A CA 1
ATOM 2378 C C . ALA A 1 304 ? 26.408 -2.413 50.666 1.00 32.60 304 ALA A C 1
ATOM 2379 O O . ALA A 1 304 ? 27.556 -2.507 51.110 1.00 33.40 304 ALA A O 1
ATOM 2381 N N . GLN A 1 305 ? 26.133 -1.910 49.462 1.00 32.61 305 GLN A N 1
ATOM 2382 C CA . GLN A 1 305 ? 27.201 -1.677 48.478 1.00 32.26 305 GLN A CA 1
ATOM 2383 C C . GLN A 1 305 ? 27.571 -0.211 48.198 1.00 30.64 305 GLN A C 1
ATOM 2384 O O . GLN A 1 305 ? 28.717 0.082 47.862 1.00 29.75 305 GLN A O 1
ATOM 2390 N N . TYR A 1 306 ? 26.616 0.701 48.342 1.00 30.58 306 TYR A N 1
ATOM 2391 C CA . TYR A 1 306 ? 26.899 2.132 48.200 1.00 30.36 306 TYR A CA 1
ATOM 2392 C C . TYR A 1 306 ? 28.082 2.608 49.071 1.00 30.30 306 TYR A C 1
ATOM 2393 O O . TYR A 1 306 ? 28.995 3.244 48.545 1.00 31.74 306 TYR A O 1
ATOM 2402 N N . PRO A 1 307 ? 28.095 2.286 50.390 1.00 30.35 307 PRO A N 1
ATOM 2403 C CA . PRO A 1 307 ? 29.259 2.709 51.184 1.00 31.27 307 PRO A CA 1
ATOM 2404 C C . PRO A 1 307 ? 30.576 2.152 50.650 1.00 32.88 307 PRO A C 1
ATOM 2405 O O . PRO A 1 307 ? 31.606 2.836 50.700 1.00 34.12 307 PRO A O 1
ATOM 2409 N N . VAL A 1 308 ? 30.530 0.928 50.130 1.00 32.89 308 VAL A N 1
ATOM 2410 C CA . VAL A 1 308 ? 31.703 0.294 49.544 1.00 33.50 308 VAL A CA 1
ATOM 2411 C C . VAL A 1 308 ? 32.137 1.059 48.297 1.00 34.17 308 VAL A C 1
ATOM 2412 O O . VAL A 1 308 ? 33.305 1.444 48.183 1.00 35.88 308 VAL A O 1
ATOM 2416 N N . TRP A 1 309 ? 31.190 1.292 47.386 1.00 33.32 309 TRP A N 1
ATOM 2417 C CA . TRP A 1 309 ? 31.461 1.969 46.115 1.00 33.28 309 TRP A CA 1
ATOM 2418 C C . TRP A 1 309 ? 31.918 3.381 46.325 1.00 34.16 309 TRP A C 1
ATOM 2419 O O . TRP A 1 309 ? 32.794 3.873 45.612 1.00 35.10 309 TRP A O 1
ATOM 2430 N N . GLN A 1 310 ? 31.298 4.049 47.294 1.00 33.59 310 GLN A N 1
ATOM 2431 C CA . GLN A 1 310 ? 31.589 5.443 47.574 1.00 33.36 310 GLN A CA 1
ATOM 2432 C C . GLN A 1 310 ? 32.980 5.598 48.208 1.00 33.98 310 GLN A C 1
ATOM 2433 O O . GLN A 1 310 ? 33.749 6.485 47.818 1.00 35.01 310 GLN A O 1
ATOM 2439 N N . GLY A 1 311 ? 33.302 4.713 49.156 1.00 33.16 311 GLY A N 1
ATOM 2440 C CA . GLY A 1 311 ? 34.648 4.600 49.717 1.00 32.11 311 GLY A CA 1
ATOM 2441 C C . GLY A 1 311 ? 35.731 4.337 48.684 1.00 31.23 311 GLY A C 1
ATOM 2442 O O . GLY A 1 311 ? 36.851 4.820 48.821 1.00 30.56 311 GLY A O 1
ATOM 2443 N N . THR A 1 312 ? 35.398 3.573 47.645 1.00 33.29 312 THR A N 1
ATOM 2444 C CA . THR A 1 312 ? 36.296 3.379 46.496 1.00 33.37 312 THR A CA 1
ATOM 2445 C C . THR A 1 312 ? 36.532 4.690 45.748 1.00 33.18 312 THR A C 1
ATOM 2446 O O . THR A 1 312 ? 37.673 5.026 45.439 1.00 32.92 312 THR A O 1
ATOM 2450 N N . VAL A 1 313 ? 35.450 5.424 45.480 1.00 34.82 313 VAL A N 1
ATOM 2451 C CA . VAL A 1 313 ? 35.508 6.717 44.774 1.00 33.54 313 VAL A CA 1
ATOM 2452 C C . VAL A 1 313 ? 36.374 7.731 45.529 1.00 33.28 313 VAL A C 1
ATOM 2453 O O . VAL A 1 313 ? 37.144 8.490 44.911 1.00 32.38 313 VAL A O 1
ATOM 2457 N N . GLU A 1 314 ? 36.239 7.733 46.858 1.00 32.09 314 GLU A N 1
ATOM 2458 C CA . GLU A 1 314 ? 37.075 8.543 47.746 1.00 32.32 314 GLU A CA 1
ATOM 2459 C C . GLU A 1 314 ? 38.559 8.194 47.606 1.00 31.41 314 GLU A C 1
ATOM 2460 O O . GLU A 1 314 ? 39.360 9.042 47.228 1.00 31.13 314 GLU A O 1
ATOM 2466 N N . ASP A 1 315 ? 38.908 6.938 47.887 1.00 32.11 315 ASP A N 1
ATOM 2467 C CA . ASP A 1 315 ? 40.300 6.474 47.878 1.00 32.61 315 ASP A CA 1
ATOM 2468 C C . ASP A 1 315 ? 40.977 6.539 46.506 1.00 32.34 315 ASP A C 1
ATOM 2469 O O . ASP A 1 315 ? 42.176 6.813 46.415 1.00 32.21 315 ASP A O 1
ATOM 2474 N N . GLU A 1 316 ? 40.217 6.267 45.449 1.00 31.27 316 GLU A N 1
ATOM 2475 C CA . GLU A 1 316 ? 40.756 6.292 44.096 1.00 31.64 316 GLU A CA 1
ATOM 2476 C C . GLU A 1 316 ? 40.875 7.723 43.580 1.00 32.55 316 GLU A C 1
ATOM 2477 O O . GLU A 1 316 ? 41.461 7.953 42.518 1.00 34.60 316 GLU A O 1
ATOM 2483 N N . ASP A 1 317 ? 40.313 8.672 44.335 1.00 32.27 317 ASP A N 1
ATOM 2484 C CA . ASP A 1 317 ? 40.358 10.103 44.014 1.00 33.29 317 ASP A CA 1
ATOM 2485 C C . ASP A 1 317 ? 39.600 10.426 42.710 1.00 32.78 317 ASP A C 1
ATOM 2486 O O . ASP A 1 317 ? 40.002 11.300 41.922 1.00 30.00 317 ASP A O 1
ATOM 2491 N N . LEU A 1 318 ? 38.501 9.704 42.495 1.00 31.41 318 LEU A N 1
ATOM 2492 C CA . LEU A 1 318 ? 37.646 9.933 41.348 1.00 30.75 318 LEU A CA 1
ATOM 2493 C C . LEU A 1 318 ? 37.020 11.307 41.514 1.00 30.54 318 LEU A C 1
ATOM 2494 O O . LEU A 1 318 ? 36.628 11.676 42.632 1.00 29.05 318 LEU A O 1
ATOM 2499 N N . ALA A 1 319 ? 36.935 12.051 40.409 1.00 28.22 319 ALA A N 1
ATOM 2500 C CA . ALA A 1 319 ? 36.506 13.455 40.438 1.00 28.77 319 ALA A CA 1
ATOM 2501 C C . ALA A 1 319 ? 35.132 13.640 41.067 1.00 29.47 319 ALA A C 1
ATOM 2502 O O . ALA A 1 319 ? 34.946 14.515 41.919 1.00 29.64 319 ALA A O 1
ATOM 2504 N N . ALA A 1 320 ? 34.176 12.803 40.666 1.00 29.38 320 ALA A N 1
ATOM 2505 C CA . ALA A 1 320 ? 32.816 12.901 41.185 1.00 28.61 320 ALA A CA 1
ATOM 2506 C C . ALA A 1 320 ? 31.975 11.689 40.829 1.00 30.17 320 ALA A C 1
ATOM 2507 O O . ALA A 1 320 ? 32.364 10.860 39.997 1.00 30.35 320 ALA A O 1
ATOM 2509 N N . ASP A 1 321 ? 30.807 11.600 41.454 1.00 30.52 321 ASP A N 1
ATOM 2510 C CA . ASP A 1 321 ? 29.851 10.543 41.158 1.00 31.20 321 ASP A CA 1
ATOM 2511 C C . ASP A 1 321 ? 28.437 11.054 41.366 1.00 30.72 321 ASP A C 1
ATOM 2512 O O . ASP A 1 321 ? 28.211 11.947 42.182 1.00 31.94 321 ASP A O 1
ATOM 2517 N N . ALA A 1 322 ? 27.490 10.488 40.628 1.00 29.87 322 ALA A N 1
ATOM 2518 C CA . ALA A 1 322 ? 26.084 10.873 40.745 1.00 29.12 322 ALA A CA 1
ATOM 2519 C C . ALA A 1 322 ? 25.210 9.630 40.743 1.00 28.28 322 ALA A C 1
ATOM 2520 O O . ALA A 1 322 ? 25.261 8.822 39.804 1.00 26.80 322 ALA A O 1
ATOM 2522 N N . PHE A 1 323 ? 24.426 9.471 41.805 1.00 27.19 323 PHE A N 1
ATOM 2523 C CA . PHE A 1 323 ? 23.594 8.287 41.956 1.00 27.21 323 PHE A CA 1
ATOM 2524 C C . PHE A 1 323 ? 22.293 8.428 41.206 1.00 27.36 323 PHE A C 1
ATOM 2525 O O . PHE A 1 323 ? 21.807 9.537 40.969 1.00 26.68 323 PHE A O 1
ATOM 2533 N N . TRP A 1 324 ? 21.740 7.280 40.848 1.00 27.96 324 TRP A N 1
ATOM 2534 C CA . TRP A 1 324 ? 20.449 7.211 40.215 1.00 29.54 324 TRP A CA 1
ATOM 2535 C C . TRP A 1 324 ? 19.531 6.501 41.173 1.00 28.91 324 TRP A C 1
ATOM 2536 O O . TRP A 1 324 ? 19.767 5.339 41.495 1.00 28.82 324 TRP A O 1
ATOM 2547 N N . GLN A 1 325 ? 18.483 7.170 41.659 1.00 28.95 325 GLN A N 1
ATOM 2548 C CA . GLN A 1 325 ? 18.158 8.563 41.336 1.00 29.55 325 GLN A CA 1
ATOM 2549 C C . GLN A 1 325 ? 17.357 9.158 42.480 1.00 30.18 325 GLN A C 1
ATOM 2550 O O . GLN A 1 325 ? 16.731 8.420 43.242 1.00 30.92 325 GLN A O 1
ATOM 2556 N N . ILE A 1 326 ? 17.366 10.482 42.601 1.00 30.33 326 ILE A N 1
ATOM 2557 C CA . ILE A 1 326 ? 16.542 11.130 43.622 1.00 32.98 326 ILE A CA 1
ATOM 2558 C C . ILE A 1 326 ? 15.048 11.088 43.258 1.00 34.54 326 ILE A C 1
ATOM 2559 O O . ILE A 1 326 ? 14.673 11.180 42.085 1.00 35.11 326 ILE A O 1
ATOM 2564 N N . ALA A 1 327 ? 14.205 10.936 44.274 1.00 36.77 327 ALA A N 1
ATOM 2565 C CA . ALA A 1 327 ? 12.775 10.752 44.066 1.00 38.58 327 ALA A CA 1
ATOM 2566 C C . ALA A 1 327 ? 11.936 11.858 44.683 1.00 39.46 327 ALA A C 1
ATOM 2567 O O . ALA A 1 327 ? 11.814 11.945 45.905 1.00 43.17 327 ALA A O 1
ATOM 2569 N N . VAL A 1 328 ? 11.373 12.702 43.825 1.00 40.37 328 VAL A N 1
ATOM 2570 C CA . VAL A 1 328 ? 10.362 13.675 44.218 1.00 41.95 328 VAL A CA 1
ATOM 2571 C C . VAL A 1 328 ? 9.233 13.604 43.193 1.00 44.23 328 VAL A C 1
ATOM 2572 O O . VAL A 1 328 ? 9.482 13.770 41.995 1.00 44.53 328 VAL A O 1
ATOM 2574 N N . PRO A 1 329 ? 7.990 13.324 43.643 1.00 45.45 329 PRO A N 1
ATOM 2575 C CA . PRO A 1 329 ? 7.576 13.029 45.021 1.00 46.39 329 PRO A CA 1
ATOM 2576 C C . PRO A 1 329 ? 8.182 11.717 45.507 1.00 46.36 329 PRO A C 1
ATOM 2577 O O . PRO A 1 329 ? 8.555 10.876 44.683 1.00 45.48 329 PRO A O 1
ATOM 2581 N N . CYS A 1 330 ? 8.283 11.549 46.825 1.00 46.27 330 CYS A N 1
ATOM 2582 C CA . CYS A 1 330 ? 8.926 10.361 47.384 1.00 47.10 330 CYS A CA 1
ATOM 2583 C C . CYS A 1 330 ? 8.251 9.060 46.950 1.00 47.31 330 CYS A C 1
ATOM 2584 O O . CYS A 1 330 ? 7.082 8.810 47.254 1.00 48.12 330 CYS A O 1
ATOM 2587 N N . SER A 1 331 ? 9.020 8.235 46.249 1.00 47.78 331 SER A N 1
ATOM 2588 C CA . SER A 1 331 ? 8.535 7.001 45.648 1.00 48.46 331 SER A CA 1
ATOM 2589 C C . SER A 1 331 ? 9.722 6.070 45.411 1.00 48.28 331 SER A C 1
ATOM 2590 O O . SER A 1 331 ? 10.868 6.522 45.317 1.00 46.58 331 SER A O 1
ATOM 2593 N N . THR A 1 332 ? 9.445 4.770 45.330 1.00 49.28 332 THR A N 1
ATOM 2594 C CA . THR A 1 332 ? 10.440 3.787 44.899 1.00 48.46 332 THR A CA 1
ATOM 2595 C C . THR A 1 332 ? 10.709 3.937 43.396 1.00 47.44 332 THR A C 1
ATOM 2596 O O . THR A 1 332 ? 11.749 3.492 42.901 1.00 45.79 332 THR A O 1
ATOM 2598 N N . MET A 1 333 ? 9.759 4.569 42.697 1.00 44.46 333 MET A N 1
ATOM 2599 C CA . MET A 1 333 ? 9.834 4.861 41.260 1.00 44.53 333 MET A CA 1
ATOM 2600 C C . MET A 1 333 ? 10.134 3.623 40.421 1.00 43.05 333 MET A C 1
ATOM 2601 O O . MET A 1 333 ? 9.299 2.729 40.315 1.00 44.56 333 MET A O 1
ATOM 2606 N N . ASP A 1 334 ? 11.329 3.568 39.843 1.00 40.63 334 ASP A N 1
ATOM 2607 C CA . ASP A 1 334 ? 11.731 2.440 39.011 1.00 40.11 334 ASP A CA 1
ATOM 2608 C C . ASP A 1 334 ? 12.478 1.360 39.799 1.00 40.17 334 ASP A C 1
ATOM 2609 O O . ASP A 1 334 ? 12.952 0.387 39.221 1.00 40.43 334 ASP A O 1
ATOM 2614 N N . GLY A 1 335 ? 12.576 1.533 41.114 1.00 40.43 335 GLY A N 1
ATOM 2615 C CA . GLY A 1 335 ? 13.345 0.622 41.960 1.00 40.07 335 GLY A CA 1
ATOM 2616 C C . GLY A 1 335 ? 14.583 1.297 42.522 1.00 40.45 335 GLY A C 1
ATOM 2617 O O . GLY A 1 335 ? 15.054 0.952 43.612 1.00 42.56 335 GLY A O 1
ATOM 2618 N N . PHE A 1 336 ? 15.098 2.279 41.787 1.00 40.03 336 PHE A N 1
ATOM 2619 C CA . PHE A 1 336 ? 16.314 2.988 42.181 1.00 39.72 336 PHE A CA 1
ATOM 2620 C C . PHE A 1 336 ? 16.043 4.321 42.884 1.00 39.13 336 PHE A C 1
ATOM 2621 O O . PHE A 1 336 ? 16.978 4.989 43.330 1.00 40.31 336 PHE A O 1
ATOM 2629 N N . GLY A 1 337 ? 14.772 4.704 42.976 1.00 38.31 337 GLY A N 1
ATOM 2630 C CA . GLY A 1 337 ? 14.382 5.982 43.572 1.00 38.88 337 GLY A CA 1
ATOM 2631 C C . GLY A 1 337 ? 14.703 6.072 45.054 1.00 40.20 337 GLY A C 1
ATOM 2632 O O . GLY A 1 337 ? 14.304 5.207 45.834 1.00 38.76 337 GLY A O 1
ATOM 2633 N N . ILE A 1 338 ? 15.445 7.120 45.420 1.00 41.39 338 ILE A N 1
ATOM 2634 C CA . ILE A 1 338 ? 15.809 7.421 46.804 1.00 42.45 338 ILE A CA 1
ATOM 2635 C C . ILE A 1 338 ? 15.195 8.763 47.195 1.00 43.23 338 ILE A C 1
ATOM 2636 O O . ILE A 1 338 ? 15.351 9.749 46.475 1.00 43.50 338 ILE A O 1
ATOM 2641 N N . CYS A 1 339 ? 14.483 8.790 48.320 1.00 44.48 339 CYS A N 1
ATOM 2642 C CA . CYS A 1 339 ? 13.882 10.028 48.816 1.00 46.75 339 CYS A CA 1
ATOM 2643 C C . CYS A 1 339 ? 14.830 10.678 49.813 1.00 46.44 339 CYS A C 1
ATOM 2644 O O . CYS A 1 339 ? 15.673 10.002 50.393 1.00 48.53 339 CYS A O 1
ATOM 2647 N N . ALA A 1 340 ? 14.697 11.987 50.007 1.00 45.49 340 ALA A N 1
ATOM 2648 C CA . ALA A 1 340 ? 15.450 12.683 51.044 1.00 43.68 340 ALA A CA 1
ATOM 2649 C C . ALA A 1 340 ? 14.856 12.364 52.413 1.00 44.28 340 ALA A C 1
ATOM 2650 O O . ALA A 1 340 ? 15.540 12.460 53.434 1.00 42.86 340 ALA A O 1
ATOM 2652 N N . SER A 1 341 ? 13.578 11.983 52.412 1.00 44.54 341 SER A N 1
ATOM 2653 C CA . SER A 1 341 ? 12.857 11.611 53.624 1.00 45.00 341 SER A CA 1
ATOM 2654 C C . SER A 1 341 ? 13.251 10.216 54.132 1.00 45.68 341 SER A C 1
ATOM 2655 O O . SER A 1 341 ? 12.886 9.830 55.245 1.00 46.50 341 SER A O 1
ATOM 2658 N N . ASP A 1 342 ? 13.988 9.466 53.315 1.00 46.63 342 ASP A N 1
ATOM 2659 C CA . ASP A 1 342 ? 14.510 8.157 53.712 1.00 46.71 342 ASP A CA 1
ATOM 2660 C C . ASP A 1 342 ? 15.256 8.267 55.037 1.00 46.14 342 ASP A C 1
ATOM 2661 O O . ASP A 1 342 ? 15.976 9.243 55.270 1.00 46.08 342 ASP A O 1
ATOM 2666 N N . ASN A 1 343 ? 15.068 7.276 55.902 1.00 46.15 343 ASN A N 1
ATOM 2667 C CA . ASN A 1 343 ? 15.732 7.242 57.205 1.00 47.29 343 ASN A CA 1
ATOM 2668 C C . ASN A 1 343 ? 17.228 6.960 57.102 1.00 46.17 343 ASN A C 1
ATOM 2669 O O . ASN A 1 343 ? 18.031 7.553 57.827 1.00 47.22 343 ASN A O 1
ATOM 2674 N N . ASP A 1 344 ? 17.591 6.052 56.201 1.00 44.42 344 ASP A N 1
ATOM 2675 C CA . ASP A 1 344 ? 18.987 5.662 55.994 1.00 44.34 344 ASP A CA 1
ATOM 2676 C C . ASP A 1 344 ? 19.671 6.482 54.887 1.00 42.93 344 ASP A C 1
ATOM 2677 O O . ASP A 1 344 ? 20.564 5.988 54.188 1.00 44.89 344 ASP A O 1
ATOM 2682 N N . ILE A 1 345 ? 19.249 7.737 54.754 1.00 39.87 345 ILE A N 1
ATOM 2683 C CA . ILE A 1 345 ? 19.793 8.667 53.765 1.00 36.52 345 ILE A CA 1
ATOM 2684 C C . ILE A 1 345 ? 21.270 9.020 54.001 1.00 34.72 345 ILE A C 1
ATOM 2685 O O . ILE A 1 345 ? 22.021 9.247 53.053 1.00 34.91 345 ILE A O 1
ATOM 2690 N N . ALA A 1 346 ? 21.679 9.048 55.267 1.00 34.26 346 ALA A N 1
ATOM 2691 C CA . ALA A 1 346 ? 23.055 9.345 55.631 1.00 32.13 346 ALA A CA 1
ATOM 2692 C C . ALA A 1 346 ? 24.029 8.344 55.032 1.00 31.44 346 ALA A C 1
ATOM 2693 O O . ALA A 1 346 ? 25.070 8.724 54.500 1.00 30.21 346 ALA A O 1
ATOM 2695 N N . THR A 1 347 ? 23.694 7.061 55.124 1.00 31.64 347 THR A N 1
ATOM 2696 C CA . THR A 1 347 ? 24.614 6.024 54.679 1.00 32.30 347 THR A CA 1
ATOM 2697 C C . THR A 1 347 ? 24.470 5.654 53.193 1.00 31.76 347 THR A C 1
ATOM 2698 O O . THR A 1 347 ? 25.374 5.050 52.624 1.00 31.72 347 THR A O 1
ATOM 2702 N N . THR A 1 348 ? 23.355 6.031 52.573 1.00 31.65 348 THR A N 1
ATOM 2703 C CA . THR A 1 348 ? 23.182 5.843 51.127 1.00 31.72 348 THR A CA 1
ATOM 2704 C C . THR A 1 348 ? 23.697 7.041 50.321 1.00 32.99 348 THR A C 1
ATOM 2705 O O . THR A 1 348 ? 24.171 6.886 49.191 1.00 32.93 348 THR A O 1
ATOM 2709 N N . VAL A 1 349 ? 23.603 8.237 50.902 1.00 34.49 349 VAL A N 1
ATOM 2710 C CA . VAL A 1 349 ? 23.802 9.472 50.139 1.00 33.40 349 VAL A CA 1
ATOM 2711 C C . VAL A 1 349 ? 24.608 10.521 50.896 1.00 34.86 349 VAL A C 1
ATOM 2712 O O . VAL A 1 349 ? 25.547 11.100 50.345 1.00 34.95 349 VAL A O 1
ATOM 2716 N N . THR A 1 350 ? 24.236 10.750 52.156 1.00 34.11 350 THR A N 1
ATOM 2717 C CA . THR A 1 350 ? 24.689 11.924 52.911 1.00 34.64 350 THR A CA 1
ATOM 2718 C C . THR A 1 350 ? 26.153 11.883 53.349 1.00 34.73 350 THR A C 1
ATOM 2719 O O . THR A 1 350 ? 26.901 12.836 53.093 1.00 35.22 350 THR A O 1
ATOM 2723 N N . ASN A 1 351 ? 26.560 10.787 53.990 1.00 33.53 351 ASN A N 1
ATOM 2724 C CA . ASN A 1 351 ? 27.945 10.631 54.432 1.00 32.93 351 ASN A CA 1
ATOM 2725 C C . ASN A 1 351 ? 28.939 10.935 53.324 1.00 33.29 351 ASN A C 1
ATOM 2726 O O . ASN A 1 351 ? 29.935 11.619 53.550 1.00 34.30 351 ASN A O 1
ATOM 2731 N N . HIS A 1 352 ? 28.643 10.440 52.123 1.00 33.36 352 HIS A N 1
ATOM 2732 C CA . HIS A 1 352 ? 29.528 10.599 50.980 1.00 33.26 352 HIS A CA 1
ATOM 2733 C C . HIS A 1 352 ? 29.505 11.982 50.402 1.00 33.91 352 HIS A C 1
ATOM 2734 O O . HIS A 1 352 ? 30.544 12.484 49.961 1.00 35.69 352 HIS A O 1
ATOM 2741 N N . ALA A 1 353 ? 28.328 12.605 50.377 1.00 34.08 353 ALA A N 1
ATOM 2742 C CA . ALA A 1 353 ? 28.184 13.957 49.833 1.00 34.67 353 ALA A CA 1
ATOM 2743 C C . ALA A 1 353 ? 29.081 14.940 50.585 1.00 35.76 353 ALA A C 1
ATOM 2744 O O . ALA A 1 353 ? 29.808 15.724 49.964 1.00 35.59 353 ALA A O 1
ATOM 2746 N N . ASP A 1 354 ? 29.044 14.865 51.919 1.00 36.52 354 ASP A N 1
ATOM 2747 C CA . ASP A 1 354 ? 29.891 15.684 52.795 1.00 37.54 354 ASP A CA 1
ATOM 2748 C C . ASP A 1 354 ? 31.382 15.421 52.589 1.00 35.83 354 ASP A C 1
ATOM 2749 O O . ASP A 1 354 ? 32.181 16.354 52.600 1.00 37.54 354 ASP A O 1
ATOM 2754 N N . ALA A 1 355 ? 31.745 14.154 52.402 1.00 34.26 355 ALA A N 1
ATOM 2755 C CA . ALA A 1 355 ? 33.140 13.763 52.222 1.00 33.89 355 ALA A CA 1
ATOM 2756 C C . ALA A 1 355 ? 33.725 14.277 50.900 1.00 34.41 355 ALA A C 1
ATOM 2757 O O . ALA A 1 355 ? 34.893 14.660 50.851 1.00 35.14 355 ALA A O 1
ATOM 2759 N N . MET A 1 356 ? 32.920 14.291 49.838 1.00 32.26 356 MET A N 1
ATOM 2760 C CA . MET A 1 356 ? 33.343 14.914 48.589 1.00 32.88 356 MET A CA 1
ATOM 2761 C C . MET A 1 356 ? 33.379 16.438 48.711 1.00 33.52 356 MET A C 1
ATOM 2762 O O . MET A 1 356 ? 34.287 17.080 48.190 1.00 34.16 356 MET A O 1
ATOM 2767 N N . ALA A 1 357 ? 32.391 17.010 49.399 1.00 34.55 357 ALA A N 1
ATOM 2768 C CA . ALA A 1 357 ? 32.345 18.453 49.657 1.00 34.54 357 ALA A CA 1
ATOM 2769 C C . ALA A 1 357 ? 33.600 18.928 50.383 1.00 35.46 357 ALA A C 1
ATOM 2770 O O . ALA A 1 357 ? 34.157 19.982 50.061 1.00 34.79 357 ALA A O 1
ATOM 2772 N N . LYS A 1 358 ? 34.031 18.129 51.358 1.00 37.06 358 LYS A N 1
ATOM 2773 C CA . LYS A 1 358 ? 35.185 18.426 52.201 1.00 38.91 358 LYS A CA 1
ATOM 2774 C C . LYS A 1 358 ? 36.520 18.353 51.442 1.00 40.14 358 LYS A C 1
ATOM 2775 O O . LYS A 1 358 ? 37.411 19.157 51.693 1.00 40.97 358 LYS A O 1
ATOM 2778 N N . LYS A 1 359 ? 36.645 17.407 50.509 1.00 43.81 359 LYS A N 1
ATOM 2779 C CA . LYS A 1 359 ? 37.912 17.158 49.779 1.00 46.13 359 LYS A CA 1
ATOM 2780 C C . LYS A 1 359 ? 38.569 18.401 49.158 1.00 47.35 359 LYS A C 1
ATOM 2781 O O . LYS A 1 359 ? 37.963 19.116 48.359 1.00 47.54 359 LYS A O 1
#

Solvent-accessible surface area: 13043 Å² total; per-residue (Å²): 87,51,2,102,52,68,27,49,51,0,15,42,107,75,155,66,31,17,2,0,0,0,1,0,48,18,1,0,58,14,80,101,84,38,3,106,84,0,1,46,28,0,104,96,13,31,3,37,2,0,1,1,10,0,0,7,6,15,97,120,99,12,47,0,1,45,51,46,98,107,65,112,98,8,44,43,13,73,68,78,107,52,0,0,6,60,0,0,19,1,2,52,21,0,54,86,47,107,3,27,0,1,0,0,1,0,2,0,56,76,71,72,16,0,0,8,31,0,0,113,37,52,62,15,90,99,0,6,31,0,7,81,54,98,87,3,11,72,4,0,46,64,0,0,27,56,0,0,52,34,105,1,75,93,68,47,53,93,0,41,65,7,53,13,0,1,0,0,0,0,0,7,16,2,43,13,74,9,51,59,104,34,77,36,27,126,72,18,43,29,105,35,0,19,54,4,0,95,68,0,0,75,55,0,61,89,57,1,102,51,4,12,0,0,1,0,2,8,0,3,0,52,84,102,86,73,110,41,94,7,22,52,14,45,1,5,1,18,1,55,32,3,6,82,23,110,9,1,24,0,2,1,0,0,0,24,1,72,86,21,96,43,42,26,87,66,86,38,6,37,85,0,0,79,30,0,3,44,11,6,71,127,37,100,40,0,0,0,0,0,8,0,1,0,46,68,73,67,47,18,59,52,26,0,59,70,4,7,24,16,0,52,128,63,64,0,0,0,0,3,0,30,1,0,2,5,95,83,52,74,77,81,24,37,6,2,7,26,83,43,151,45,23,40,64,4,0,34,90,4,1,80,36,0,76,114,86

Radius of gyration: 19.11 Å; Cα contacts (8 Å, |Δi|>4): 769; chains: 1; bounding box: 44×48×51 Å

InterPro domains:
  IPR001547 Glycoside hydrolase, family 5 [PF26410] (21-342)
  IPR017853 Glycoside hydrolase superfamily [SSF51445] (23-346)
  IPR045053 Mannan endo-1,4-beta-mannosidase-like [PTHR31451] (11-363)

Foldseek 3Di:
DAWADDFAFIDDDHDTFAFAAFEDQCLQPDDLVLLLVVLVLCLVLLHQEYEYEPAAEDDPQAHQWYADPVVLDIDGDPDCRRYCVSVLSSLVSSVVSNHAYEYELFEQECVRHGQVVLCVSVPHQASCCCLPPPVNVVNSLVSLVCQQQDQRPVPRHRNLRRSRYRAYAHYAADFQQYHPSHHHDPPQALVSNLVSLQVSLVSNCVSHVRHAYEHNHQQAACDPPDDACSDNRVRRHHNLSRLPHPSHQEYEHEEDCVVRVVDLQDCVRLVVLLVVLVSSVVGRHAYENAEYFDQAPVSLLVPQLVNLVSCLVSVHRYYYYPHEDVVQDCVPRGYDYSPDPCSCSNRRVSRVSSVVD

B-factor: mean 36.75, std 8.29, range [15.78, 79.92]